Protein AF-A0A1F7I473-F1 (afdb_monomer)

Solvent-accessible surface area (backbone atoms only — not comparable to full-atom values): 10518 Å² total; per-residue (Å²): 115,68,21,55,55,40,7,53,42,40,59,70,86,35,61,64,55,34,52,52,52,54,53,53,51,50,52,53,27,48,75,70,71,67,62,49,67,69,62,51,51,52,26,52,52,45,11,50,52,49,32,48,60,74,47,42,64,61,25,63,78,50,76,63,74,56,50,71,69,62,50,51,51,52,50,51,55,50,41,69,73,70,39,47,36,86,47,83,36,43,35,49,47,26,55,66,69,32,38,39,65,40,76,58,87,91,52,50,80,44,76,48,88,86,58,56,76,64,48,46,52,36,51,50,52,24,52,52,51,37,55,52,30,60,76,67,69,55,86,46,80,75,47,45,39,26,42,49,48,56,56,48,44,61,64,34,12,55,28,50,64,55,78,75,67,50,66,77,34,47,64,33,38,49,54,41,51,52,52,54,50,53,53,49,42,58,73,70,65,59,82,126

Structure (mmCIF, N/CA/C/O backbone):
data_AF-A0A1F7I473-F1
#
_entry.id   AF-A0A1F7I473-F1
#
loop_
_atom_site.group_PDB
_atom_site.id
_atom_site.type_symbol
_atom_site.label_atom_id
_atom_site.label_alt_id
_atom_site.label_comp_id
_atom_site.label_asym_id
_atom_site.label_entity_id
_atom_site.label_seq_id
_atom_site.pdbx_PDB_ins_code
_atom_site.Cartn_x
_atom_site.Cartn_y
_atom_site.Cartn_z
_atom_site.occupancy
_atom_site.B_iso_or_equiv
_atom_site.auth_seq_id
_atom_site.auth_comp_id
_atom_site.auth_asym_id
_atom_site.auth_atom_id
_atom_site.pdbx_PDB_model_num
ATOM 1 N N . MET A 1 1 ? 11.976 -4.729 14.698 1.00 51.62 1 MET A N 1
ATOM 2 C CA . MET A 1 1 ? 11.617 -5.645 13.589 1.00 51.62 1 MET A CA 1
ATOM 3 C C . MET A 1 1 ? 10.950 -4.962 12.387 1.00 51.62 1 MET A C 1
ATOM 5 O O . MET A 1 1 ? 11.101 -5.466 11.284 1.00 51.62 1 MET A O 1
ATOM 9 N N . SER A 1 2 ? 10.279 -3.813 12.534 1.00 62.75 2 SER A N 1
ATOM 10 C CA . SER A 1 2 ? 9.622 -3.091 11.421 1.00 62.75 2 SER A CA 1
ATOM 11 C C . SER A 1 2 ? 10.553 -2.701 10.258 1.00 62.75 2 SER A C 1
ATOM 13 O O . SER A 1 2 ? 10.154 -2.818 9.106 1.00 62.75 2 SER A O 1
ATOM 15 N N . GLY A 1 3 ? 11.802 -2.301 10.530 1.00 57.50 3 GLY A N 1
ATOM 16 C CA . GLY A 1 3 ? 12.771 -1.917 9.487 1.00 57.50 3 GLY A CA 1
ATOM 17 C C . GLY A 1 3 ? 13.161 -3.052 8.529 1.00 57.50 3 GLY A C 1
ATOM 18 O O . GLY A 1 3 ? 13.326 -2.819 7.337 1.00 57.50 3 GLY A O 1
ATOM 19 N N . ILE A 1 4 ? 13.234 -4.292 9.024 1.00 60.72 4 ILE A N 1
ATOM 20 C CA . ILE A 1 4 ? 13.544 -5.475 8.201 1.00 60.72 4 ILE A CA 1
ATOM 21 C C . ILE A 1 4 ? 12.385 -5.760 7.24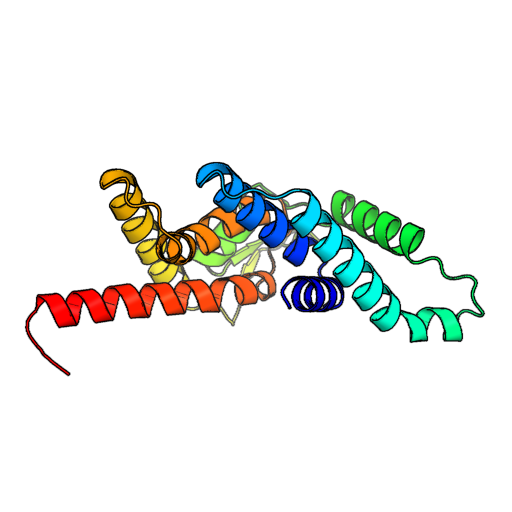5 1.00 60.72 4 ILE A C 1
ATOM 23 O O . ILE A 1 4 ? 12.594 -5.958 6.053 1.00 60.72 4 ILE A O 1
ATOM 27 N N . VAL A 1 5 ? 11.152 -5.699 7.755 1.00 69.19 5 VAL A N 1
ATOM 28 C CA . VAL A 1 5 ? 9.931 -5.873 6.958 1.00 69.19 5 VAL A CA 1
ATOM 29 C C . VAL A 1 5 ? 9.827 -4.792 5.875 1.00 69.19 5 VAL A C 1
ATOM 31 O O . VAL A 1 5 ? 9.525 -5.107 4.728 1.00 69.19 5 VAL A O 1
ATOM 34 N N . LEU A 1 6 ? 10.157 -3.536 6.198 1.00 62.22 6 LEU A N 1
ATOM 35 C CA . LEU A 1 6 ? 10.225 -2.445 5.217 1.00 62.22 6 LEU A CA 1
ATOM 36 C C . LEU A 1 6 ? 11.275 -2.701 4.125 1.00 62.22 6 LEU A C 1
ATOM 38 O O . LEU A 1 6 ? 10.985 -2.485 2.949 1.00 62.22 6 LEU A O 1
ATOM 42 N N . GLY A 1 7 ? 12.461 -3.192 4.496 1.00 59.06 7 GLY A N 1
ATOM 43 C CA . GLY A 1 7 ? 13.518 -3.557 3.546 1.00 59.06 7 GLY A CA 1
ATOM 44 C C . GLY A 1 7 ? 13.127 -4.714 2.623 1.00 59.06 7 GLY A C 1
ATOM 45 O O . GLY A 1 7 ? 13.340 -4.640 1.414 1.00 59.06 7 GLY A O 1
ATOM 46 N N . LEU A 1 8 ? 12.469 -5.745 3.163 1.00 59.69 8 LEU A N 1
ATOM 47 C CA . LEU A 1 8 ? 11.936 -6.867 2.383 1.00 59.69 8 LEU A CA 1
ATOM 48 C C . LEU A 1 8 ? 10.816 -6.419 1.430 1.00 59.69 8 LEU A C 1
ATOM 50 O O . LEU A 1 8 ? 10.819 -6.797 0.260 1.00 59.69 8 LEU A O 1
ATOM 54 N N . PHE A 1 9 ? 9.899 -5.553 1.880 1.00 64.88 9 PHE A N 1
ATOM 55 C CA . PHE A 1 9 ? 8.874 -4.972 1.006 1.00 64.88 9 PHE A CA 1
ATOM 56 C C . PHE A 1 9 ? 9.465 -4.063 -0.080 1.00 64.88 9 PHE A C 1
ATOM 58 O O . PHE A 1 9 ? 8.915 -3.985 -1.176 1.00 64.88 9 PHE A O 1
ATOM 65 N N . ALA A 1 10 ? 10.581 -3.378 0.188 1.00 60.12 10 ALA A N 1
ATOM 66 C CA . ALA A 1 10 ? 11.274 -2.589 -0.830 1.00 60.12 10 ALA A CA 1
ATOM 67 C C . ALA A 1 10 ? 11.932 -3.485 -1.886 1.00 60.12 10 ALA A C 1
ATOM 69 O O . ALA A 1 10 ? 11.990 -3.120 -3.062 1.00 60.12 10 ALA A O 1
ATOM 70 N N . GLY A 1 11 ? 12.373 -4.678 -1.482 1.00 58.06 11 GLY A N 1
ATOM 71 C CA . GLY A 1 11 ? 12.966 -5.681 -2.359 1.00 58.06 11 GLY A CA 1
ATOM 72 C C . GLY A 1 11 ? 11.991 -6.342 -3.337 1.00 58.06 11 GLY A C 1
ATOM 73 O O . GLY A 1 11 ? 12.395 -6.696 -4.442 1.00 58.06 11 GLY A O 1
ATOM 74 N N . THR A 1 12 ? 10.700 -6.464 -3.004 1.00 57.34 12 THR A N 1
ATOM 75 C CA . THR A 1 12 ? 9.706 -7.240 -3.778 1.00 57.34 12 THR A CA 1
ATOM 76 C C . THR A 1 12 ? 9.145 -6.518 -5.014 1.00 57.34 12 THR A C 1
ATOM 78 O O . THR A 1 12 ? 7.958 -6.589 -5.317 1.00 57.34 12 THR A O 1
ATOM 81 N N . LYS A 1 13 ? 10.003 -5.866 -5.813 1.00 57.91 13 LYS A N 1
ATOM 82 C CA . LYS A 1 13 ? 9.661 -5.262 -7.126 1.00 57.91 13 LYS A CA 1
ATOM 83 C C . LYS A 1 13 ? 8.808 -3.982 -7.052 1.00 57.91 13 LYS A C 1
ATOM 85 O O . LYS A 1 13 ? 8.497 -3.411 -8.098 1.00 57.91 13 LYS A O 1
ATOM 90 N N . SER A 1 14 ? 8.449 -3.479 -5.867 1.00 63.50 14 SER A N 1
ATOM 91 C CA . SER A 1 14 ? 7.564 -2.314 -5.693 1.00 63.50 14 SER A CA 1
ATOM 92 C C . SER A 1 14 ? 8.021 -1.390 -4.556 1.00 63.50 14 SER A C 1
ATOM 94 O O . SER A 1 14 ? 7.468 -1.417 -3.461 1.00 63.50 14 SER A O 1
ATOM 96 N N . LEU A 1 15 ? 8.992 -0.511 -4.834 1.00 67.88 15 LEU A N 1
ATOM 97 C CA . LEU A 1 15 ? 9.435 0.556 -3.913 1.00 67.88 15 LEU A CA 1
ATOM 98 C C . LEU A 1 15 ? 8.292 1.476 -3.439 1.00 67.88 15 LEU A C 1
ATOM 100 O O . LEU A 1 15 ? 8.385 2.084 -2.378 1.00 67.88 15 LEU A O 1
ATOM 104 N N . THR A 1 16 ? 7.198 1.561 -4.195 1.00 68.88 16 THR A N 1
ATOM 105 C CA . THR A 1 16 ? 6.014 2.368 -3.875 1.00 68.88 16 THR A CA 1
ATOM 106 C C . THR A 1 16 ? 5.236 1.842 -2.667 1.00 68.88 16 THR A C 1
ATOM 108 O O . THR A 1 16 ? 4.658 2.622 -1.913 1.00 68.88 16 THR A O 1
ATOM 111 N N . THR A 1 17 ? 5.255 0.529 -2.433 1.00 74.00 17 THR A N 1
ATOM 112 C CA . THR A 1 17 ? 4.508 -0.107 -1.341 1.00 74.00 17 THR A CA 1
ATOM 113 C C . THR A 1 17 ? 5.073 0.234 0.048 1.00 74.00 17 THR A C 1
ATOM 115 O O . THR A 1 17 ? 4.302 0.700 0.889 1.00 74.00 17 THR A O 1
ATOM 118 N N . PRO A 1 18 ? 6.387 0.086 0.321 1.00 76.56 18 PRO A N 1
ATOM 119 C CA . PRO A 1 18 ? 6.981 0.546 1.578 1.00 76.56 18 PRO A CA 1
ATOM 120 C C . PRO A 1 18 ? 6.759 2.032 1.830 1.00 76.56 18 PRO A C 1
ATOM 122 O O . PRO A 1 18 ? 6.444 2.409 2.952 1.00 76.56 18 PRO A O 1
ATOM 125 N N . VAL A 1 19 ? 6.893 2.871 0.795 1.00 78.44 19 VAL A N 1
ATOM 126 C CA . VAL A 1 19 ? 6.707 4.326 0.913 1.00 78.44 19 VAL A CA 1
ATOM 127 C C . VAL A 1 19 ? 5.290 4.649 1.386 1.00 78.44 19 VAL A C 1
ATOM 129 O O . VAL A 1 19 ? 5.129 5.429 2.322 1.00 78.44 19 VAL A O 1
ATOM 132 N N . PHE A 1 20 ? 4.272 4.000 0.810 1.00 82.69 20 PHE A N 1
ATOM 133 C CA . PHE A 1 20 ? 2.886 4.151 1.255 1.00 82.69 20 PHE A CA 1
ATOM 134 C C . PHE A 1 20 ? 2.714 3.806 2.743 1.00 82.69 20 PHE A C 1
ATOM 136 O O . PHE A 1 20 ? 2.157 4.603 3.498 1.00 82.69 20 PHE A O 1
ATOM 143 N N . PHE A 1 21 ? 3.229 2.656 3.194 1.00 81.81 21 PHE A N 1
ATOM 144 C CA . PHE A 1 21 ? 3.106 2.249 4.599 1.00 81.81 21 PHE A CA 1
ATOM 145 C C . PHE A 1 21 ? 3.909 3.136 5.555 1.00 81.81 21 PHE A C 1
ATOM 147 O O . PHE A 1 21 ? 3.421 3.438 6.643 1.00 81.81 21 PHE A O 1
ATOM 154 N N . ILE A 1 22 ? 5.101 3.592 5.159 1.00 83.56 22 ILE A N 1
ATOM 155 C CA . ILE A 1 22 ? 5.906 4.533 5.949 1.00 83.56 22 ILE A CA 1
ATOM 156 C C . ILE A 1 22 ? 5.138 5.838 6.149 1.00 83.56 22 ILE A C 1
ATOM 158 O O . ILE A 1 22 ? 5.018 6.297 7.284 1.00 83.56 22 ILE A O 1
ATOM 162 N N . LEU A 1 23 ? 4.583 6.414 5.078 1.00 84.31 23 LEU A N 1
ATOM 163 C CA . LEU A 1 23 ? 3.810 7.655 5.155 1.00 84.31 23 LEU A CA 1
ATOM 164 C C . LEU A 1 23 ? 2.558 7.482 6.015 1.00 84.31 23 LEU A C 1
ATOM 166 O O . LEU A 1 23 ? 2.305 8.295 6.902 1.00 84.31 23 LEU A O 1
ATOM 170 N N . LEU A 1 24 ? 1.812 6.395 5.806 1.00 85.06 24 LEU A N 1
ATOM 171 C CA . LEU A 1 24 ? 0.595 6.110 6.557 1.00 85.06 24 LEU A CA 1
ATOM 172 C C . LEU A 1 24 ? 0.863 5.956 8.062 1.00 85.06 24 LEU A C 1
ATOM 17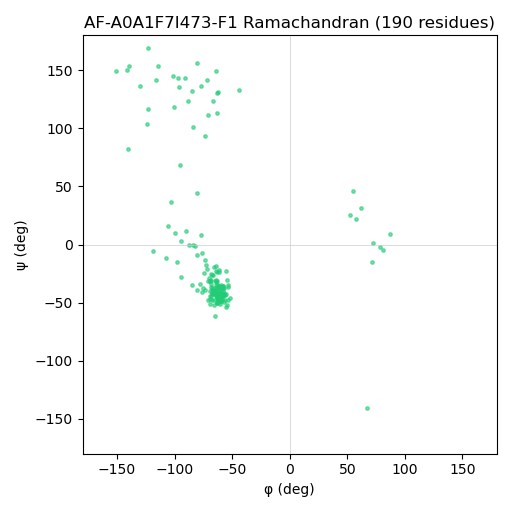4 O O . LEU A 1 24 ? 0.172 6.561 8.882 1.00 85.06 24 LEU A O 1
ATOM 178 N N . LEU A 1 25 ? 1.865 5.154 8.433 1.00 84.56 25 LEU A N 1
ATOM 179 C CA . LEU A 1 25 ? 2.222 4.926 9.834 1.00 84.56 25 LEU A CA 1
ATOM 180 C C . LEU A 1 25 ? 2.790 6.189 10.483 1.00 84.56 25 LEU A C 1
ATOM 182 O O . LEU A 1 25 ? 2.446 6.484 11.626 1.00 84.56 25 LEU A O 1
ATOM 186 N N . SER A 1 26 ? 3.603 6.955 9.752 1.00 84.50 26 SER A N 1
ATOM 187 C CA . SER A 1 26 ? 4.140 8.231 10.238 1.00 84.50 26 SER A CA 1
ATOM 188 C C . SER A 1 26 ? 3.018 9.233 10.508 1.00 84.50 26 SER A C 1
ATOM 190 O O . SER A 1 26 ? 2.998 9.850 11.570 1.00 84.50 26 SER A O 1
ATOM 192 N N . PHE A 1 27 ? 2.037 9.341 9.605 1.00 85.12 27 PHE A N 1
ATOM 193 C CA . PHE A 1 27 ? 0.870 10.202 9.801 1.00 85.12 27 PHE A CA 1
ATOM 194 C C . PHE A 1 27 ? 0.028 9.762 11.005 1.00 85.12 27 PHE A C 1
ATOM 196 O O . PHE A 1 27 ? -0.383 10.592 11.814 1.00 85.12 27 PHE A O 1
ATOM 203 N N . TYR A 1 28 ? -0.184 8.453 11.177 1.00 84.19 28 TYR A N 1
ATOM 204 C CA . TYR A 1 28 ? -0.904 7.917 12.334 1.00 84.19 28 TYR A CA 1
ATOM 205 C C . TYR A 1 28 ? -0.188 8.207 13.664 1.00 84.19 28 TYR A C 1
ATOM 207 O O . TYR A 1 28 ? -0.824 8.646 14.623 1.00 84.19 28 TYR A O 1
ATOM 215 N N . GLN A 1 29 ? 1.132 8.007 13.726 1.00 84.44 29 GLN A N 1
ATOM 216 C CA . GLN A 1 29 ? 1.932 8.321 14.915 1.00 84.44 29 GLN A CA 1
ATOM 217 C C . GLN A 1 29 ? 1.955 9.820 15.210 1.00 84.44 29 GLN A C 1
ATOM 219 O O . GLN A 1 29 ? 1.866 10.219 16.370 1.00 84.44 29 GLN A O 1
ATOM 224 N N . TRP A 1 30 ? 2.029 10.656 14.171 1.00 86.50 30 TRP A N 1
ATOM 225 C CA . TRP A 1 30 ? 1.951 12.104 14.326 1.00 86.50 30 TRP A CA 1
ATOM 226 C C . TRP A 1 30 ? 0.597 12.533 14.894 1.00 86.50 30 TRP A C 1
ATOM 228 O O . TRP A 1 30 ? 0.557 13.273 15.876 1.00 86.50 30 TRP A O 1
ATOM 238 N N . TYR A 1 31 ? -0.503 11.985 14.370 1.00 85.00 31 TYR A N 1
ATOM 239 C CA . TYR A 1 31 ? -1.849 12.216 14.897 1.00 85.00 31 TYR A CA 1
ATOM 240 C C . TYR A 1 31 ? -1.985 11.814 16.377 1.00 85.00 31 TYR A C 1
ATOM 242 O O . TYR A 1 31 ? -2.645 12.507 17.150 1.00 85.00 31 TYR A O 1
ATOM 250 N N . LYS A 1 32 ? -1.331 10.723 16.798 1.00 84.00 32 LYS A N 1
ATOM 251 C CA . LYS A 1 32 ? -1.298 10.270 18.201 1.00 84.00 32 LYS A CA 1
ATOM 252 C C . LYS A 1 32 ? -0.262 10.985 19.077 1.00 84.00 32 LYS A C 1
ATOM 254 O O . LYS A 1 32 ? -0.212 10.707 20.267 1.00 84.00 32 LYS A O 1
ATOM 259 N N . LYS A 1 33 ? 0.526 11.918 18.526 1.00 84.38 33 LYS A N 1
ATOM 260 C CA . LYS A 1 33 ? 1.669 12.576 19.193 1.00 84.38 33 LYS A CA 1
ATOM 261 C C . LYS A 1 33 ? 2.752 11.603 19.697 1.00 84.38 33 LYS A C 1
ATOM 263 O 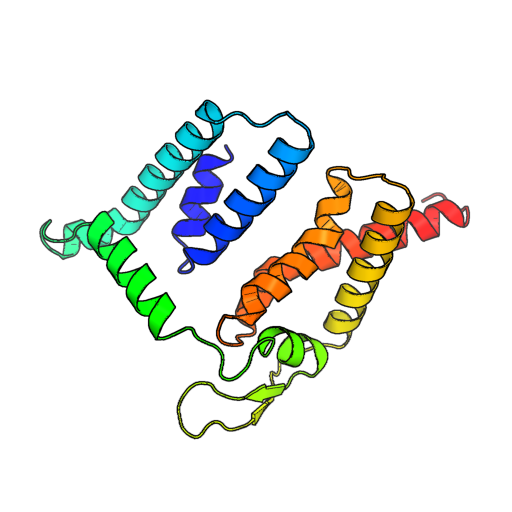O . LYS A 1 33 ? 3.553 11.959 20.550 1.00 84.38 33 LYS A O 1
ATOM 268 N N . GLU A 1 34 ? 2.820 10.402 19.128 1.00 86.44 34 GLU A N 1
ATOM 269 C CA . GLU A 1 34 ? 3.817 9.362 19.445 1.00 86.44 34 GLU A CA 1
ATOM 270 C C . GLU A 1 34 ? 4.962 9.331 18.416 1.00 86.44 34 GLU A C 1
ATOM 272 O O . GLU A 1 34 ? 5.768 8.398 18.371 1.00 86.44 34 GLU A O 1
ATOM 277 N N . PHE A 1 35 ? 5.024 10.332 17.535 1.00 86.31 35 PHE A N 1
ATOM 278 C CA . PHE A 1 35 ? 5.995 10.362 16.452 1.00 86.31 35 PHE A CA 1
ATOM 279 C C . PHE A 1 35 ? 7.423 10.515 16.978 1.00 86.31 35 PHE A C 1
ATOM 281 O O . PHE A 1 35 ? 7.764 11.491 17.645 1.00 86.31 35 PHE A O 1
ATOM 288 N N . ASN A 1 36 ? 8.282 9.563 16.615 1.00 87.00 36 ASN A N 1
ATOM 289 C CA . ASN A 1 36 ? 9.693 9.584 16.964 1.00 87.00 36 ASN A CA 1
ATOM 290 C C . ASN A 1 36 ? 10.558 9.504 15.704 1.00 87.00 36 ASN A C 1
ATOM 292 O O . ASN A 1 36 ? 10.770 8.431 15.130 1.00 87.00 36 ASN A O 1
ATOM 296 N N . LEU A 1 37 ? 11.112 10.655 15.317 1.00 85.25 37 LEU A N 1
ATOM 297 C CA . LEU A 1 37 ? 11.960 10.785 14.135 1.00 85.25 37 LEU A CA 1
ATOM 298 C C . LEU A 1 37 ? 13.208 9.893 14.208 1.00 85.25 37 LEU A C 1
ATOM 300 O O . LEU A 1 37 ? 13.583 9.282 13.209 1.00 85.25 37 LEU A O 1
ATOM 304 N N . LYS A 1 38 ? 13.830 9.759 15.389 1.00 85.38 38 LYS A N 1
ATOM 305 C CA . LYS A 1 38 ? 15.027 8.918 15.565 1.00 85.38 38 LYS A CA 1
ATOM 306 C C . LYS A 1 38 ? 14.707 7.455 15.266 1.00 85.38 38 LYS A C 1
ATOM 308 O O . LYS A 1 38 ? 15.476 6.777 14.588 1.00 85.38 38 LYS A O 1
ATOM 313 N N . THR A 1 39 ? 13.563 6.971 15.744 1.00 84.06 39 THR A N 1
ATOM 314 C CA . THR A 1 39 ? 13.111 5.596 15.499 1.00 84.06 39 THR A CA 1
ATOM 315 C C . THR A 1 39 ? 12.779 5.369 14.026 1.00 84.06 39 THR A C 1
ATOM 317 O O . THR A 1 39 ? 13.175 4.343 13.473 1.00 84.06 39 THR A O 1
ATOM 320 N N . LEU A 1 40 ? 12.122 6.332 13.371 1.00 83.19 40 LEU A N 1
ATOM 321 C CA . LEU A 1 40 ? 11.842 6.274 11.936 1.00 83.19 40 LEU A CA 1
ATOM 322 C C . LEU A 1 40 ? 13.138 6.196 11.111 1.00 83.19 40 LEU A C 1
ATOM 324 O O . LEU A 1 40 ? 13.277 5.309 10.273 1.00 83.19 40 LEU A O 1
ATOM 328 N N . MET A 1 41 ? 14.117 7.063 11.388 1.00 83.94 41 MET A N 1
ATOM 329 C CA . MET A 1 41 ? 15.406 7.063 10.684 1.00 83.94 41 MET A CA 1
ATOM 330 C C . MET A 1 41 ? 16.165 5.751 10.860 1.00 83.94 41 MET A C 1
ATOM 332 O O . MET A 1 41 ? 16.636 5.185 9.875 1.00 83.94 41 MET A O 1
ATOM 336 N N . LYS A 1 42 ? 16.206 5.199 12.080 1.00 85.06 42 LYS A N 1
ATOM 337 C CA . LYS A 1 42 ? 16.791 3.869 12.320 1.00 85.06 42 LYS A CA 1
ATOM 338 C C . LYS A 1 42 ? 16.128 2.793 11.456 1.00 85.06 42 LYS A C 1
ATOM 340 O O . LYS A 1 42 ? 16.821 1.961 10.881 1.00 85.06 42 LYS A O 1
ATOM 345 N N . GLN A 1 43 ? 14.800 2.808 11.336 1.00 83.56 43 GLN A N 1
ATOM 346 C CA . GLN A 1 43 ? 14.072 1.832 10.520 1.00 83.56 43 GLN A CA 1
ATOM 347 C C . GLN A 1 43 ? 14.358 1.984 9.023 1.00 83.56 43 GLN A C 1
ATOM 349 O O . GLN A 1 43 ? 14.511 0.968 8.348 1.00 83.56 43 GLN A O 1
ATOM 354 N N . ILE A 1 44 ? 14.469 3.217 8.519 1.00 82.81 44 ILE A N 1
ATOM 355 C CA . ILE A 1 44 ? 14.824 3.486 7.118 1.00 82.81 44 ILE A CA 1
ATOM 356 C C . ILE A 1 44 ? 16.248 3.013 6.818 1.00 82.81 44 ILE A C 1
ATOM 358 O O . ILE A 1 44 ? 16.458 2.356 5.803 1.00 82.81 44 ILE A O 1
ATOM 362 N N . ILE A 1 45 ? 17.206 3.269 7.715 1.00 84.38 45 ILE A N 1
ATOM 363 C CA . ILE A 1 45 ? 18.594 2.808 7.562 1.00 84.38 45 ILE A CA 1
ATOM 364 C C . ILE A 1 45 ? 18.651 1.277 7.530 1.00 84.38 45 ILE A C 1
ATOM 366 O O . ILE A 1 45 ? 19.219 0.704 6.603 1.00 84.38 45 ILE A O 1
ATOM 370 N N . ILE A 1 46 ? 18.008 0.602 8.491 1.00 84.38 46 ILE A N 1
ATOM 371 C CA . ILE A 1 46 ? 17.949 -0.868 8.531 1.00 84.38 46 ILE A CA 1
ATOM 372 C C . ILE A 1 46 ? 17.296 -1.417 7.254 1.00 84.38 46 ILE A C 1
ATOM 374 O O . ILE A 1 46 ? 17.808 -2.364 6.661 1.00 84.38 46 ILE A O 1
ATOM 378 N N . GLY A 1 47 ? 16.198 -0.808 6.797 1.00 81.50 47 GLY A N 1
ATOM 379 C CA . GLY A 1 47 ? 15.531 -1.195 5.555 1.00 81.50 47 GLY A CA 1
ATOM 380 C C . GLY A 1 47 ? 16.414 -1.000 4.321 1.00 81.50 47 GLY A C 1
ATOM 381 O O . GLY A 1 47 ? 16.434 -1.865 3.449 1.00 81.50 47 GLY A O 1
ATOM 382 N N . GLY A 1 48 ? 17.189 0.086 4.271 1.00 79.44 48 GLY A N 1
ATOM 383 C CA . GLY A 1 48 ? 18.165 0.350 3.214 1.00 79.44 48 GLY A CA 1
ATOM 384 C C . GLY A 1 48 ? 19.297 -0.676 3.184 1.00 79.44 48 GLY A C 1
ATOM 385 O O . GLY A 1 48 ? 19.667 -1.142 2.108 1.00 79.44 48 GLY A O 1
ATOM 386 N N . ILE A 1 49 ? 19.798 -1.094 4.349 1.00 83.00 49 ILE A N 1
ATOM 387 C CA . ILE A 1 49 ? 20.810 -2.156 4.459 1.00 83.00 49 ILE A CA 1
ATOM 388 C C . ILE A 1 49 ? 20.246 -3.481 3.933 1.00 83.00 49 ILE A C 1
ATOM 390 O O . ILE A 1 49 ? 20.855 -4.105 3.070 1.00 83.00 49 ILE A O 1
ATOM 394 N N . VAL A 1 50 ? 19.052 -3.882 4.383 1.00 83.38 50 VAL A N 1
ATOM 395 C CA . VAL A 1 50 ? 18.386 -5.112 3.912 1.00 83.38 50 VAL A CA 1
ATOM 396 C C . VAL A 1 50 ? 18.131 -5.065 2.404 1.00 83.38 50 VAL A C 1
ATOM 398 O O . VAL A 1 50 ? 18.409 -6.034 1.702 1.00 83.38 50 VAL A O 1
ATOM 401 N N . PHE A 1 51 ? 17.664 -3.928 1.883 1.00 79.00 51 PHE A N 1
ATOM 402 C CA . PHE A 1 51 ? 17.505 -3.721 0.444 1.00 79.00 51 PHE A CA 1
ATOM 403 C C . PHE A 1 51 ? 18.838 -3.890 -0.294 1.00 79.00 51 PHE A C 1
ATOM 405 O O . PHE A 1 51 ? 18.896 -4.554 -1.322 1.00 79.00 51 PHE A O 1
ATOM 412 N N . SER A 1 52 ? 19.923 -3.349 0.255 1.00 77.25 52 SER A N 1
ATOM 413 C CA . SER A 1 52 ? 21.256 -3.452 -0.341 1.00 77.25 52 SER A CA 1
ATOM 414 C C . SER A 1 52 ? 21.739 -4.902 -0.409 1.00 77.25 52 SER A C 1
ATOM 416 O O . SER A 1 52 ? 22.245 -5.329 -1.445 1.00 77.25 52 SER A O 1
ATOM 418 N N . PHE A 1 53 ? 21.497 -5.684 0.648 1.00 82.12 53 PHE A N 1
ATOM 419 C CA . PHE A 1 53 ? 21.791 -7.118 0.674 1.00 82.12 53 PHE A CA 1
ATOM 420 C C . PHE A 1 53 ? 21.006 -7.910 -0.378 1.00 82.12 53 PHE A C 1
ATOM 422 O O . PHE A 1 53 ? 21.583 -8.766 -1.042 1.00 82.12 53 PHE A O 1
ATOM 429 N N . LEU A 1 54 ? 19.722 -7.604 -0.592 1.00 80.50 54 LEU A N 1
ATOM 430 C CA . LEU A 1 54 ? 18.911 -8.294 -1.606 1.00 80.50 54 LEU A CA 1
ATOM 431 C C . LEU A 1 54 ? 19.433 -8.089 -3.035 1.00 80.50 54 LEU A C 1
ATOM 433 O O . LEU A 1 54 ? 19.296 -8.976 -3.873 1.00 80.50 54 LEU A O 1
ATOM 437 N N . TYR A 1 55 ? 20.039 -6.936 -3.3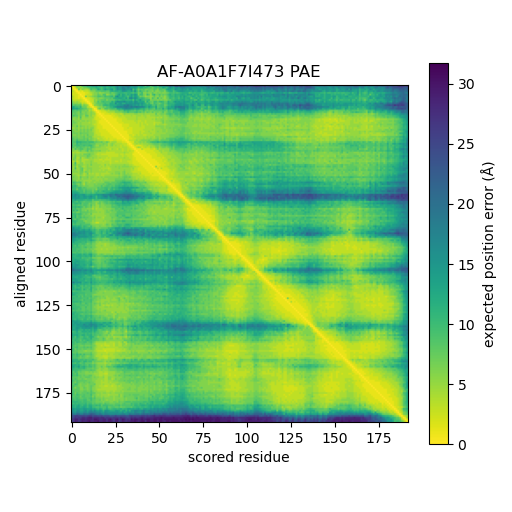21 1.00 76.44 55 TYR A N 1
ATOM 438 C CA . TYR A 1 55 ? 20.599 -6.631 -4.640 1.00 76.44 55 TYR A CA 1
ATOM 439 C C . TYR A 1 55 ? 22.094 -6.949 -4.756 1.00 76.44 55 TYR A C 1
ATOM 441 O O . TYR A 1 55 ? 22.667 -6.729 -5.821 1.00 76.44 55 TYR A O 1
ATOM 449 N N . LEU A 1 56 ? 22.721 -7.506 -3.716 1.00 79.50 56 LEU A N 1
ATOM 450 C CA . LEU A 1 56 ? 24.159 -7.783 -3.666 1.00 79.50 56 LEU A CA 1
ATOM 451 C C . LEU A 1 56 ? 24.613 -8.732 -4.788 1.00 79.50 56 LEU A C 1
ATOM 453 O O . LEU A 1 56 ? 25.650 -8.503 -5.406 1.00 79.50 56 LEU A O 1
ATOM 457 N N . GLN A 1 57 ? 23.794 -9.723 -5.152 1.00 80.25 57 GLN A N 1
ATOM 458 C CA . GLN A 1 57 ? 24.067 -10.593 -6.303 1.00 80.25 57 GLN A CA 1
ATOM 459 C C . GLN A 1 57 ? 24.204 -9.799 -7.615 1.00 80.25 57 GLN A C 1
ATOM 461 O O . GLN A 1 57 ? 25.106 -10.061 -8.410 1.00 80.25 57 GLN A O 1
ATOM 466 N N . SER A 1 58 ? 23.360 -8.782 -7.818 1.00 77.94 58 SER A N 1
ATOM 467 C CA . SER A 1 58 ? 23.418 -7.904 -8.995 1.00 77.94 58 SER A CA 1
ATOM 468 C C . SER A 1 58 ? 24.682 -7.033 -9.025 1.00 77.94 58 SER A C 1
ATOM 470 O O . SER A 1 58 ? 25.119 -6.650 -10.110 1.00 77.94 58 SER A O 1
ATOM 472 N N . PHE A 1 59 ? 25.291 -6.728 -7.870 1.00 73.62 59 PHE A N 1
ATOM 473 C CA . PHE A 1 59 ? 26.601 -6.061 -7.814 1.00 73.62 59 PHE A CA 1
ATOM 474 C C . PHE A 1 59 ? 27.725 -6.977 -8.259 1.00 73.62 59 PHE A C 1
ATOM 476 O O . PHE A 1 59 ? 28.553 -6.567 -9.071 1.00 73.62 59 PHE A O 1
ATOM 483 N N . ILE A 1 60 ? 27.743 -8.202 -7.726 1.00 76.25 60 ILE A N 1
ATOM 484 C CA . ILE A 1 60 ? 28.786 -9.189 -8.018 1.00 76.25 60 ILE A CA 1
ATOM 485 C C . ILE A 1 60 ? 28.786 -9.502 -9.518 1.00 76.25 60 ILE A C 1
ATOM 487 O O . ILE A 1 60 ? 29.825 -9.437 -10.165 1.00 76.25 60 ILE A O 1
ATOM 491 N N . GLN A 1 61 ? 27.606 -9.734 -10.100 1.00 80.44 61 GLN A N 1
ATOM 492 C CA . GLN A 1 61 ? 27.462 -10.051 -11.526 1.00 80.44 61 GLN A CA 1
ATOM 493 C C . GLN A 1 61 ? 27.846 -8.901 -12.471 1.00 80.44 61 GLN A C 1
ATOM 495 O O . GLN A 1 61 ? 28.108 -9.141 -13.645 1.00 80.44 61 GLN A O 1
ATOM 500 N N . ARG A 1 62 ? 27.878 -7.653 -11.988 1.00 76.69 62 ARG A N 1
ATOM 501 C CA . ARG A 1 62 ? 28.258 -6.467 -12.776 1.00 76.69 62 ARG A CA 1
ATOM 502 C C . ARG A 1 62 ? 29.651 -5.930 -12.432 1.00 76.69 62 ARG A C 1
ATOM 504 O O . ARG A 1 62 ? 29.949 -4.784 -12.761 1.00 76.69 62 ARG A O 1
ATOM 511 N N . GLY A 1 63 ? 30.481 -6.720 -11.747 1.00 72.38 63 GLY A N 1
ATOM 512 C CA . GLY A 1 63 ? 31.862 -6.349 -11.428 1.00 72.38 63 GLY A CA 1
ATOM 513 C C . GLY A 1 63 ? 31.983 -5.101 -10.547 1.00 72.38 63 GLY A C 1
ATOM 514 O O . GLY A 1 63 ? 32.917 -4.327 -10.712 1.00 72.38 63 GLY A O 1
ATOM 515 N N . GLY A 1 64 ? 31.014 -4.847 -9.658 1.00 66.12 64 GLY A N 1
ATOM 516 C CA . GLY A 1 64 ? 31.059 -3.708 -8.728 1.00 66.12 64 GLY A CA 1
ATOM 517 C C . GLY A 1 64 ? 30.693 -2.340 -9.323 1.00 66.12 64 GLY A C 1
ATOM 518 O O . GLY A 1 64 ? 30.592 -1.371 -8.579 1.00 66.12 64 GLY A O 1
ATOM 519 N N . LEU A 1 65 ? 30.405 -2.246 -10.627 1.00 66.62 65 LEU A N 1
ATOM 520 C CA . LEU A 1 65 ? 29.981 -0.998 -11.292 1.00 66.62 65 LEU A CA 1
ATOM 521 C C . LEU A 1 65 ? 28.519 -0.612 -11.019 1.00 66.62 65 LEU A C 1
ATOM 523 O O . LEU A 1 65 ? 28.039 0.442 -11.442 1.00 66.62 65 LEU A O 1
ATOM 527 N N . PHE A 1 66 ? 27.764 -1.486 -10.363 1.00 68.06 66 PHE A N 1
ATOM 528 C CA . PHE A 1 66 ? 26.385 -1.207 -9.998 1.00 68.06 66 PHE A CA 1
ATOM 529 C C . PHE A 1 66 ? 26.366 -0.273 -8.783 1.00 68.06 66 PHE A C 1
ATOM 531 O O . PHE A 1 66 ? 27.124 -0.467 -7.848 1.00 68.06 66 PHE A O 1
ATOM 538 N N . ASN A 1 67 ? 25.512 0.750 -8.777 1.00 78.62 67 ASN A N 1
ATOM 539 C CA . ASN A 1 67 ? 25.324 1.622 -7.617 1.00 78.62 67 ASN A CA 1
ATOM 540 C C . ASN A 1 67 ? 23.841 1.602 -7.226 1.00 78.62 67 ASN A C 1
ATOM 542 O O . ASN A 1 67 ? 22.989 2.02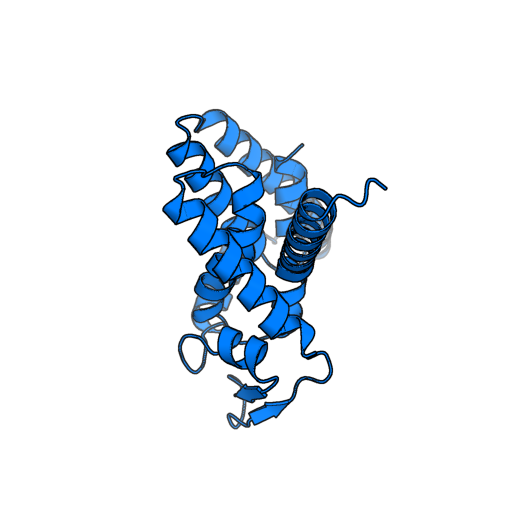6 -8.010 1.00 78.62 67 ASN A O 1
ATOM 546 N N . ILE A 1 68 ? 23.536 1.113 -6.015 1.00 75.88 68 ILE A N 1
ATOM 547 C CA . ILE A 1 68 ? 22.162 0.982 -5.488 1.00 75.88 68 ILE A CA 1
ATOM 548 C C . ILE A 1 68 ? 21.424 2.307 -5.525 1.00 75.88 68 ILE A C 1
ATOM 550 O O . ILE A 1 68 ? 20.248 2.339 -5.882 1.00 75.88 68 ILE A O 1
ATOM 554 N N . PHE A 1 69 ? 22.095 3.394 -5.153 1.00 74.94 69 PHE A N 1
ATOM 555 C CA . PHE A 1 69 ? 21.451 4.690 -5.026 1.00 74.94 69 PHE A CA 1
ATOM 556 C C . PHE A 1 69 ? 21.006 5.207 -6.396 1.00 74.94 69 PHE A C 1
ATOM 558 O O . PHE A 1 69 ? 19.837 5.552 -6.587 1.00 74.94 69 PHE A O 1
ATOM 565 N N . PHE A 1 70 ? 21.896 5.148 -7.391 1.00 78.50 70 PHE A N 1
ATOM 566 C CA . PHE A 1 70 ? 21.550 5.493 -8.772 1.00 78.50 70 PHE A CA 1
ATOM 567 C C . PHE A 1 70 ? 20.512 4.544 -9.367 1.00 78.50 70 PHE A C 1
ATOM 569 O O . PHE A 1 70 ? 19.621 4.987 -10.090 1.00 78.50 70 PHE A O 1
ATOM 576 N N . PHE A 1 71 ? 20.583 3.253 -9.051 1.00 77.25 71 PHE A N 1
ATOM 577 C CA . PHE A 1 71 ? 19.591 2.284 -9.498 1.00 77.25 71 PHE A CA 1
ATOM 578 C C . PHE A 1 71 ? 18.198 2.578 -8.926 1.00 77.25 71 PHE A C 1
ATOM 580 O O . PHE A 1 71 ? 17.217 2.596 -9.675 1.00 77.25 71 PHE A O 1
ATOM 587 N N . ALA A 1 72 ? 18.104 2.866 -7.627 1.00 76.12 72 ALA A N 1
ATOM 588 C CA . ALA A 1 72 ? 16.858 3.235 -6.967 1.00 76.12 72 ALA A CA 1
ATOM 589 C C . ALA A 1 72 ? 16.286 4.530 -7.561 1.00 76.12 72 ALA A C 1
ATOM 591 O O . ALA A 1 72 ? 15.120 4.558 -7.955 1.00 76.12 72 ALA A O 1
ATOM 592 N N . LEU A 1 73 ? 17.114 5.566 -7.733 1.00 78.31 73 LEU A N 1
ATOM 593 C CA . LEU A 1 73 ? 16.707 6.827 -8.359 1.00 78.31 73 LEU A CA 1
ATOM 594 C C . LEU A 1 73 ? 16.245 6.644 -9.807 1.00 78.31 73 LEU A C 1
ATOM 596 O O . LEU A 1 73 ? 15.191 7.152 -10.185 1.00 78.31 73 LEU A O 1
ATOM 600 N N . LYS A 1 74 ? 16.988 5.884 -10.619 1.00 80.00 74 LYS A N 1
ATOM 601 C CA . LYS A 1 74 ? 16.617 5.596 -12.011 1.00 80.00 74 LYS A CA 1
ATOM 602 C C . LYS A 1 74 ? 15.302 4.822 -12.079 1.00 80.00 74 LYS A C 1
ATOM 604 O O . LYS A 1 74 ? 14.472 5.113 -12.936 1.00 80.00 74 LYS A O 1
ATOM 609 N N . THR A 1 75 ? 15.078 3.900 -11.143 1.00 77.25 75 THR A N 1
ATOM 610 C CA . THR A 1 75 ? 13.824 3.144 -11.022 1.00 77.25 75 THR A CA 1
ATOM 611 C C . THR A 1 75 ? 12.653 4.045 -10.631 1.00 77.25 75 THR A C 1
ATOM 613 O O . THR A 1 75 ? 11.574 3.927 -11.212 1.00 77.25 75 THR A O 1
ATOM 616 N N . ILE A 1 76 ? 12.851 4.968 -9.685 1.00 76.06 76 ILE A N 1
ATOM 617 C CA . ILE A 1 76 ? 11.836 5.952 -9.284 1.00 76.06 76 ILE A CA 1
ATOM 618 C C . ILE A 1 76 ? 11.508 6.877 -10.461 1.00 76.06 76 ILE A C 1
ATOM 620 O O . ILE A 1 76 ? 10.341 6.991 -10.829 1.00 76.06 76 ILE A O 1
ATOM 624 N N . LYS A 1 77 ? 12.523 7.460 -11.114 1.00 80.12 77 LYS A N 1
ATOM 625 C CA . LYS A 1 77 ? 12.354 8.319 -12.297 1.00 80.12 77 LYS A CA 1
ATOM 626 C C . LYS A 1 77 ? 11.596 7.596 -13.408 1.00 80.12 77 LYS A C 1
ATOM 628 O O . LYS A 1 77 ? 10.635 8.135 -13.947 1.00 80.12 77 LYS A O 1
ATOM 633 N N . TYR A 1 78 ? 11.994 6.364 -13.725 1.00 78.56 78 TYR A N 1
ATOM 634 C CA . TYR A 1 78 ? 11.337 5.563 -14.755 1.00 78.56 78 TYR A CA 1
ATOM 635 C C . TYR A 1 78 ? 9.851 5.342 -14.441 1.00 78.56 78 TYR A C 1
ATOM 637 O O . TYR A 1 78 ? 9.009 5.516 -15.319 1.00 78.56 78 TYR A O 1
ATOM 645 N N . ARG A 1 79 ? 9.518 5.034 -13.180 1.00 73.50 79 ARG A N 1
ATOM 646 C CA . ARG A 1 79 ? 8.132 4.834 -12.735 1.00 73.50 79 ARG A CA 1
ATOM 647 C C . ARG A 1 79 ? 7.304 6.107 -12.762 1.00 73.50 79 ARG A C 1
ATOM 649 O O . ARG A 1 79 ? 6.164 6.038 -13.187 1.00 73.50 79 ARG A O 1
ATOM 656 N N . ILE A 1 80 ? 7.849 7.245 -12.344 1.00 74.19 80 ILE A N 1
ATOM 657 C CA . ILE A 1 80 ? 7.109 8.515 -12.385 1.00 74.19 80 ILE A CA 1
ATOM 658 C C . ILE A 1 80 ? 6.697 8.850 -13.824 1.00 74.19 80 ILE A C 1
ATOM 660 O O . ILE A 1 80 ? 5.589 9.317 -14.043 1.00 74.19 80 ILE A O 1
ATOM 664 N N . VAL A 1 81 ? 7.560 8.561 -14.802 1.00 74.75 81 VAL A N 1
ATOM 665 C CA . VAL A 1 81 ? 7.297 8.873 -16.215 1.00 74.75 81 VAL A CA 1
ATOM 666 C C . VAL A 1 81 ? 6.384 7.840 -16.890 1.00 74.75 81 VAL A C 1
ATOM 668 O O . VAL A 1 81 ? 5.532 8.217 -17.686 1.00 74.75 81 VAL A O 1
ATOM 671 N N . HIS A 1 82 ? 6.537 6.545 -16.589 1.00 72.19 82 HIS A N 1
ATOM 672 C CA . HIS A 1 82 ? 5.872 5.466 -17.345 1.00 72.19 82 HIS A CA 1
ATOM 673 C C . HIS A 1 82 ? 4.719 4.776 -16.604 1.00 72.19 82 HIS A C 1
ATOM 675 O O . HIS A 1 82 ? 3.988 3.998 -17.211 1.00 72.19 82 HIS A O 1
ATOM 681 N N . ASN A 1 83 ? 4.553 5.012 -15.300 1.00 69.62 83 ASN A N 1
ATOM 682 C CA . ASN A 1 83 ? 3.513 4.385 -14.477 1.00 69.62 83 ASN A CA 1
ATOM 683 C C . ASN A 1 83 ? 2.347 5.345 -14.204 1.00 69.62 83 ASN A C 1
ATOM 685 O O . ASN A 1 83 ? 1.809 5.359 -13.097 1.00 69.62 83 ASN A O 1
ATOM 689 N N . VAL A 1 84 ? 1.993 6.167 -15.192 1.00 69.12 84 VAL A N 1
ATOM 690 C CA . VAL A 1 84 ? 0.911 7.152 -15.090 1.00 69.12 84 VAL A CA 1
ATOM 691 C C . VAL A 1 84 ? -0.367 6.559 -15.676 1.00 69.12 84 VAL A C 1
ATOM 693 O O . VAL A 1 84 ? -0.346 5.920 -16.727 1.00 69.12 84 VAL A O 1
ATOM 696 N N . THR A 1 85 ? -1.486 6.739 -14.979 1.00 67.69 85 THR A N 1
ATOM 697 C CA . THR A 1 85 ? -2.806 6.330 -15.475 1.00 67.69 85 THR A CA 1
ATOM 698 C C . THR A 1 85 ? -3.223 7.086 -16.727 1.00 67.69 85 THR A C 1
ATOM 700 O O . THR A 1 85 ? -2.976 8.284 -16.838 1.00 67.69 85 THR A O 1
ATOM 703 N N . SER A 1 86 ? -4.011 6.431 -17.579 1.00 68.50 86 SER A N 1
ATOM 704 C CA . SER A 1 86 ? -4.753 7.074 -18.670 1.00 68.50 86 SER A CA 1
ATOM 705 C C . SER A 1 86 ? -5.736 8.140 -18.158 1.00 68.50 86 SER A C 1
ATOM 707 O O . SER A 1 86 ? -5.934 9.155 -18.816 1.00 68.50 86 SER A O 1
ATOM 709 N N . PHE A 1 87 ? -6.333 7.915 -16.981 1.00 76.19 87 PHE A N 1
ATOM 710 C CA . PHE A 1 87 ? -7.217 8.852 -16.285 1.00 76.19 87 PHE A CA 1
ATOM 711 C C . PHE A 1 87 ? -7.154 8.641 -14.758 1.00 76.19 87 PHE A C 1
ATOM 713 O O . PHE A 1 87 ? -6.947 7.506 -14.307 1.00 76.19 87 PHE A O 1
ATOM 720 N N . PRO A 1 88 ? -7.346 9.697 -13.945 1.00 79.62 88 PRO A N 1
ATOM 721 C CA . PRO A 1 88 ? -7.296 9.580 -12.493 1.00 79.62 88 PRO A CA 1
ATOM 722 C C . PRO A 1 88 ? -8.399 8.647 -11.980 1.00 79.62 88 PRO A C 1
ATOM 724 O O . PRO A 1 88 ? -9.565 8.777 -12.341 1.00 79.62 88 PRO A O 1
ATOM 727 N N . GLY A 1 89 ? -8.030 7.698 -11.120 1.00 79.81 89 GLY A N 1
ATOM 728 C CA . GLY A 1 89 ? -8.974 6.742 -10.533 1.00 79.81 89 GLY A CA 1
ATOM 729 C C . GLY A 1 89 ? -9.215 5.477 -11.362 1.00 79.81 89 GLY A C 1
ATOM 730 O O . GLY A 1 89 ? -10.062 4.669 -10.984 1.00 79.81 89 GLY A O 1
ATOM 731 N N . ALA A 1 90 ? -8.445 5.232 -12.428 1.00 82.81 90 ALA A N 1
ATOM 732 C CA . ALA A 1 90 ? -8.550 4.006 -13.229 1.00 82.81 90 ALA A CA 1
ATOM 733 C C . ALA A 1 90 ? -8.442 2.716 -12.395 1.00 82.81 90 ALA A C 1
ATOM 735 O O . ALA A 1 90 ? -9.164 1.749 -12.633 1.00 82.81 90 ALA A O 1
ATOM 736 N N . SER A 1 91 ? -7.597 2.717 -11.361 1.00 85.69 91 SER A N 1
ATOM 737 C CA . SER A 1 91 ? -7.462 1.596 -10.422 1.00 85.69 91 SER A CA 1
ATOM 738 C C . SER A 1 91 ? -8.736 1.329 -9.609 1.00 85.69 91 SER A C 1
ATOM 740 O O . SER A 1 91 ? -9.016 0.182 -9.269 1.00 85.69 91 SER A O 1
ATOM 742 N N . LEU A 1 92 ? -9.522 2.367 -9.309 1.00 86.38 92 LEU A N 1
ATOM 743 C CA . LEU A 1 92 ? -10.793 2.243 -8.596 1.00 86.38 92 LEU A CA 1
ATOM 744 C C . LEU A 1 92 ? -11.887 1.715 -9.530 1.00 86.38 92 LEU A C 1
ATOM 746 O O . LEU A 1 92 ? -12.634 0.823 -9.139 1.00 86.38 92 LEU A O 1
ATOM 750 N N . VAL A 1 93 ? -11.930 2.191 -10.780 1.00 86.69 93 VAL A N 1
ATOM 751 C CA . VAL A 1 93 ? -12.837 1.657 -11.812 1.00 86.69 93 VAL A CA 1
ATOM 752 C C . VAL A 1 93 ? -12.586 0.169 -12.032 1.00 86.69 93 VAL A C 1
ATOM 754 O O . VAL A 1 93 ? -13.532 -0.616 -11.981 1.00 86.69 93 VAL A O 1
ATOM 757 N N . LEU A 1 94 ? -11.318 -0.233 -12.164 1.00 87.81 94 LEU A N 1
ATOM 758 C CA . LEU A 1 94 ? -10.933 -1.638 -12.282 1.00 87.81 94 LEU A CA 1
ATOM 759 C C . LEU A 1 94 ? -11.413 -2.469 -11.089 1.00 87.81 94 LEU A C 1
ATOM 761 O O . LEU A 1 94 ? -11.925 -3.577 -11.251 1.00 87.81 94 LEU A O 1
ATOM 765 N N . PHE A 1 95 ? -11.259 -1.929 -9.884 1.00 86.31 95 PHE A N 1
ATOM 766 C CA . PHE A 1 95 ? -11.658 -2.620 -8.670 1.00 86.31 95 PHE A CA 1
ATOM 767 C C . PHE A 1 95 ? -13.183 -2.767 -8.540 1.00 86.31 95 PHE A C 1
ATOM 769 O O . PHE A 1 95 ? -13.655 -3.785 -8.037 1.00 86.31 95 PHE A O 1
ATOM 776 N N . LEU A 1 96 ? -13.963 -1.791 -9.013 1.00 88.25 96 LEU A N 1
ATOM 777 C CA . LEU A 1 96 ? -15.426 -1.823 -8.936 1.00 88.25 96 LEU A CA 1
ATOM 778 C C . LEU A 1 96 ? -16.093 -2.586 -10.085 1.00 88.25 96 LEU A C 1
ATOM 780 O O . LEU A 1 96 ? -17.129 -3.201 -9.860 1.00 88.25 96 LEU A O 1
ATOM 784 N N . THR A 1 97 ? -15.535 -2.533 -11.295 1.00 85.81 97 THR A N 1
ATOM 785 C CA . THR A 1 97 ? -16.239 -2.953 -12.523 1.00 85.81 97 THR A CA 1
ATOM 786 C C . THR A 1 97 ? -15.586 -4.112 -13.266 1.00 85.81 97 THR A C 1
ATOM 788 O O . THR A 1 97 ? -16.169 -4.588 -14.230 1.00 85.81 97 THR A O 1
ATOM 791 N N . SER A 1 98 ? -14.404 -4.580 -12.844 1.00 87.50 98 SER A N 1
ATOM 792 C CA . SER A 1 98 ? -13.542 -5.565 -13.534 1.00 87.50 98 SER A CA 1
ATOM 793 C C . SER A 1 98 ? -12.831 -5.080 -14.803 1.00 87.50 98 SER A C 1
ATOM 795 O O . SER A 1 98 ? -11.871 -5.723 -15.236 1.00 87.50 98 SER A O 1
ATOM 797 N N . TYR A 1 99 ? -13.250 -3.947 -15.372 1.00 86.88 99 TYR A N 1
ATOM 798 C CA . TYR A 1 99 ? -12.705 -3.416 -16.618 1.00 86.88 99 TYR A CA 1
ATOM 799 C C . TYR A 1 99 ? -11.643 -2.352 -16.369 1.00 86.88 99 TYR A C 1
ATOM 801 O O . TYR A 1 99 ? -11.761 -1.516 -15.472 1.00 86.88 99 TYR A O 1
ATOM 809 N N . PHE A 1 100 ? -10.613 -2.342 -17.207 1.00 85.31 100 PHE A N 1
ATOM 810 C CA . PHE A 1 100 ? -9.648 -1.252 -17.254 1.00 85.31 100 PHE A CA 1
ATOM 811 C C . PHE A 1 100 ? -9.232 -0.961 -18.689 1.00 85.31 100 PHE A C 1
ATOM 813 O O . PHE A 1 100 ? -9.203 -1.848 -19.539 1.00 85.31 100 PHE A O 1
ATOM 820 N N . GLN A 1 101 ? -8.887 0.297 -18.943 1.00 82.38 101 GLN A N 1
ATOM 821 C CA . GLN A 1 101 ? -8.294 0.702 -20.207 1.00 82.38 101 GLN A CA 1
ATOM 822 C C . GLN A 1 101 ? -6.785 0.479 -20.150 1.00 82.38 101 GLN A C 1
ATOM 824 O O . GLN A 1 101 ? -6.132 0.900 -19.187 1.00 82.38 101 GLN A O 1
ATOM 829 N N . THR A 1 102 ? -6.207 -0.141 -21.176 1.00 81.25 102 THR A N 1
ATOM 830 C CA . THR A 1 102 ? -4.753 -0.277 -21.248 1.00 81.25 102 THR A CA 1
ATOM 831 C C . THR A 1 102 ? -4.108 1.108 -21.349 1.00 81.25 102 THR A C 1
ATOM 833 O O . THR A 1 102 ? -4.493 1.942 -22.167 1.00 81.25 102 THR A O 1
ATOM 836 N N . TRP A 1 103 ? -3.109 1.389 -20.506 1.00 74.25 103 TRP A N 1
ATOM 837 C CA . TRP A 1 103 ? -2.288 2.606 -20.649 1.00 74.25 103 TRP A CA 1
ATOM 838 C C . TRP A 1 103 ? -1.199 2.435 -21.724 1.00 74.25 103 TRP A C 1
ATOM 840 O O . TRP A 1 103 ? -0.525 3.396 -22.084 1.00 74.25 103 TRP A O 1
ATOM 850 N N . TRP A 1 104 ? -1.022 1.209 -22.228 1.00 71.81 104 TRP A N 1
ATOM 851 C CA . TRP A 1 104 ? -0.077 0.839 -23.274 1.00 71.81 104 TRP A CA 1
ATOM 852 C C . TRP A 1 104 ? -0.820 0.371 -24.530 1.00 71.81 104 TRP A C 1
ATOM 854 O O . TRP A 1 104 ? -1.950 -0.122 -24.460 1.00 71.81 104 TRP A O 1
ATOM 864 N N . GLY A 1 105 ? -0.175 0.514 -25.689 1.00 76.25 105 GLY A N 1
ATOM 865 C CA . GLY A 1 105 ? -0.736 0.089 -26.973 1.00 76.25 105 GLY A CA 1
ATOM 866 C C . GLY A 1 105 ? -1.959 0.909 -27.403 1.00 76.25 105 GLY A C 1
ATOM 867 O O . GLY A 1 105 ? -1.993 2.124 -27.221 1.00 76.25 105 GLY A O 1
ATOM 868 N N . LYS A 1 106 ? -2.966 0.235 -27.976 1.00 76.44 106 LYS A N 1
ATOM 869 C CA . LYS A 1 106 ? -4.152 0.843 -28.616 1.00 76.44 106 LYS A CA 1
ATOM 870 C C . LYS A 1 106 ? -5.231 1.363 -27.648 1.00 76.44 106 LYS A C 1
ATOM 872 O O . LYS A 1 106 ? -6.291 1.778 -28.098 1.00 76.44 106 LYS A O 1
ATOM 877 N N . ARG A 1 107 ? -4.959 1.384 -26.335 1.00 79.00 107 ARG A N 1
ATOM 878 C CA . ARG A 1 107 ? -5.892 1.833 -25.280 1.00 79.00 107 ARG A CA 1
ATOM 879 C C . ARG A 1 107 ? -7.248 1.116 -25.299 1.00 79.00 107 ARG A C 1
ATOM 881 O O . ARG A 1 107 ? -8.300 1.748 -25.186 1.00 79.00 107 ARG A O 1
ATOM 888 N N . GLU A 1 108 ? -7.203 -0.203 -25.425 1.00 84.38 108 GLU A N 1
ATOM 889 C CA . GLU A 1 108 ? -8.383 -1.068 -25.437 1.00 84.38 108 GLU A CA 1
ATOM 890 C C . GLU A 1 108 ? -8.881 -1.340 -24.010 1.00 84.38 108 GLU A C 1
ATOM 892 O O . GLU A 1 108 ? -8.123 -1.244 -23.039 1.00 84.38 108 GLU A O 1
ATOM 897 N N . PHE A 1 109 ? -10.167 -1.668 -23.875 1.00 85.38 109 PHE A N 1
ATOM 898 C CA . PHE A 1 109 ? -10.747 -2.093 -22.603 1.00 85.38 109 PHE A CA 1
ATOM 899 C C . PHE A 1 109 ? -10.596 -3.601 -22.440 1.00 85.38 109 PHE A C 1
ATOM 901 O O . PHE A 1 109 ? -11.072 -4.372 -23.268 1.00 85.38 109 PHE A O 1
ATOM 908 N N . LEU A 1 110 ? -9.955 -4.015 -21.350 1.00 86.25 110 LEU A N 1
ATOM 909 C CA . LEU A 1 110 ? -9.768 -5.418 -20.999 1.00 86.25 110 LEU A CA 1
ATOM 910 C C . LEU A 1 110 ? -10.492 -5.735 -19.690 1.00 86.25 110 LEU A C 1
ATOM 912 O O . LEU A 1 110 ? -10.487 -4.933 -18.752 1.00 86.25 110 LEU A O 1
ATOM 916 N N . SER A 1 111 ? -11.087 -6.925 -19.620 1.00 86.31 111 SER A N 1
ATOM 917 C CA . SER A 1 111 ? -11.676 -7.480 -18.399 1.00 86.31 111 SER A CA 1
ATOM 918 C C . SER A 1 111 ? -10.658 -8.315 -17.631 1.00 86.31 111 SER A C 1
ATOM 920 O O . SER A 1 111 ? -9.872 -9.062 -18.218 1.00 86.31 111 SER A O 1
ATOM 922 N N . VAL A 1 112 ? -10.708 -8.252 -16.305 1.00 86.12 112 VAL A N 1
ATOM 923 C CA . VAL A 1 112 ? -9.813 -9.013 -15.431 1.00 86.12 112 VAL A CA 1
ATOM 924 C C . VAL A 1 112 ? -10.514 -10.254 -14.888 1.00 86.12 112 VAL A C 1
ATOM 926 O O . VAL A 1 112 ? -11.458 -10.147 -14.113 1.00 86.12 112 VAL A O 1
ATOM 929 N N . ALA A 1 113 ? -9.986 -11.435 -15.217 1.00 83.31 113 ALA A N 1
ATOM 930 C CA . ALA A 1 113 ? -10.543 -12.722 -14.784 1.00 83.31 113 ALA A CA 1
ATOM 931 C C . ALA A 1 113 ? -10.526 -12.936 -13.257 1.00 83.31 113 ALA A C 1
ATOM 933 O O . ALA A 1 113 ? -11.313 -13.714 -12.732 1.00 83.31 113 ALA A O 1
ATOM 934 N N . THR A 1 114 ? -9.635 -12.257 -12.530 1.00 82.44 114 THR A N 1
ATOM 935 C CA . THR A 1 114 ? -9.520 -12.384 -11.067 1.00 82.44 114 THR A CA 1
ATOM 936 C C . THR A 1 114 ? -10.496 -11.502 -10.288 1.00 82.44 114 THR A C 1
ATOM 938 O O . THR A 1 114 ? -10.474 -11.519 -9.056 1.00 82.44 114 THR A O 1
ATOM 941 N N . TRP A 1 115 ? -11.332 -10.714 -10.969 1.00 88.38 115 TRP A N 1
ATOM 942 C CA . TRP A 1 115 ? -12.309 -9.854 -10.312 1.00 88.38 115 TRP A CA 1
ATOM 943 C C . TRP A 1 115 ? -13.454 -10.671 -9.702 1.00 88.38 115 TRP A C 1
ATOM 945 O O . TRP A 1 115 ? -13.934 -11.636 -10.291 1.00 88.38 115 TRP A O 1
ATOM 955 N N . THR A 1 116 ? -13.918 -10.266 -8.519 1.00 87.75 116 THR A N 1
A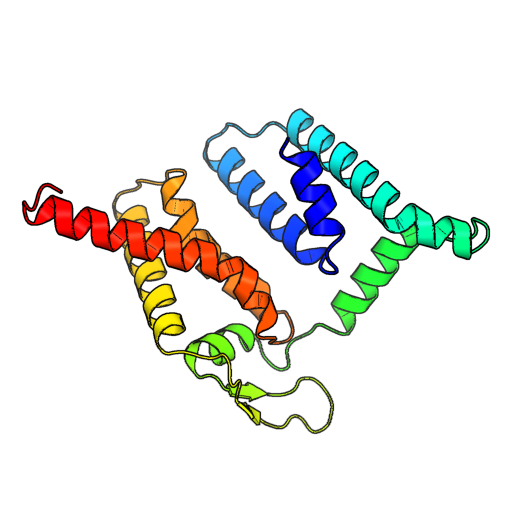TOM 956 C CA . THR A 1 116 ? -15.054 -10.902 -7.836 1.00 87.75 116 THR A CA 1
ATOM 957 C C . THR A 1 116 ? -15.947 -9.852 -7.189 1.00 87.75 116 THR A C 1
ATOM 959 O O . THR A 1 116 ? -15.472 -8.795 -6.773 1.00 87.75 116 THR A O 1
ATOM 962 N N . ILE A 1 117 ? -17.232 -10.168 -7.007 1.00 87.50 117 ILE A N 1
ATOM 963 C CA . ILE A 1 117 ? -18.193 -9.246 -6.383 1.00 87.50 117 ILE A CA 1
ATOM 964 C C . ILE A 1 117 ? -17.869 -8.930 -4.913 1.00 87.50 117 ILE A C 1
ATOM 966 O O . ILE A 1 117 ? -18.293 -7.908 -4.375 1.00 87.50 117 ILE A O 1
ATOM 970 N N . PHE A 1 118 ? -17.047 -9.759 -4.262 1.00 86.06 118 PHE A N 1
ATOM 971 C CA . PHE A 1 118 ? -16.553 -9.500 -2.910 1.00 86.06 118 PHE A CA 1
ATOM 972 C C . PHE A 1 118 ? -15.661 -8.259 -2.824 1.00 86.06 118 PHE A C 1
ATOM 974 O O . PHE A 1 118 ? -15.538 -7.673 -1.749 1.00 86.06 118 PHE A O 1
ATOM 981 N N . TRP A 1 119 ? -15.058 -7.826 -3.933 1.00 86.81 119 TRP A N 1
ATOM 982 C CA . TRP A 1 119 ? -14.210 -6.638 -3.973 1.00 86.81 119 TRP A CA 1
ATOM 983 C C . TRP A 1 119 ? -15.001 -5.356 -3.674 1.00 86.81 119 TRP A C 1
ATOM 985 O O . TRP A 1 119 ? -14.722 -4.731 -2.643 1.00 86.81 119 TRP A O 1
ATOM 995 N N . PRO A 1 120 ? -16.016 -4.966 -4.475 1.00 88.19 120 PRO A N 1
ATOM 996 C CA . PRO A 1 120 ? -16.806 -3.769 -4.194 1.00 88.19 120 PRO A CA 1
ATOM 997 C C . PRO A 1 120 ? -17.540 -3.857 -2.849 1.00 88.19 120 PRO A C 1
ATOM 999 O O . PRO A 1 120 ? -17.598 -2.861 -2.126 1.00 88.19 120 PRO A O 1
ATOM 1002 N N . ILE A 1 121 ? -18.022 -5.045 -2.458 1.00 88.62 121 ILE A N 1
ATOM 1003 C CA . ILE A 1 121 ? -18.663 -5.259 -1.150 1.00 88.62 121 ILE A CA 1
ATOM 1004 C C . ILE A 1 121 ? -17.674 -4.979 -0.010 1.00 88.62 121 ILE A C 1
ATOM 1006 O O . ILE A 1 121 ? -17.991 -4.234 0.920 1.00 88.62 121 ILE A O 1
ATOM 1010 N N . GLY A 1 122 ? -16.457 -5.521 -0.093 1.00 87.81 122 GLY A N 1
ATOM 1011 C CA . GLY A 1 122 ? -15.406 -5.294 0.897 1.00 87.81 122 GLY A CA 1
ATOM 1012 C C . GLY A 1 122 ? -15.040 -3.815 1.022 1.00 87.81 122 GLY A C 1
ATOM 1013 O O . GLY A 1 122 ? -14.918 -3.297 2.133 1.00 87.81 122 GLY A O 1
ATOM 1014 N N . LEU A 1 123 ? -14.931 -3.103 -0.104 1.00 89.25 123 LEU A N 1
ATOM 1015 C CA . LEU A 1 123 ? -14.694 -1.657 -0.096 1.00 89.25 123 LEU A CA 1
ATOM 1016 C C . LEU A 1 123 ? -15.838 -0.886 0.574 1.00 89.25 123 LEU A C 1
ATOM 1018 O O . LEU A 1 123 ? -15.586 0.012 1.381 1.00 89.25 123 LEU A O 1
ATOM 1022 N N . GLY A 1 124 ? -17.087 -1.250 0.273 1.00 89.50 124 GLY A N 1
ATOM 1023 C CA . GLY A 1 124 ? -18.275 -0.653 0.882 1.00 89.50 124 GLY A CA 1
ATOM 1024 C C . GLY A 1 124 ? -18.298 -0.822 2.403 1.00 89.50 124 GLY A C 1
ATOM 1025 O O . GLY A 1 124 ? -18.559 0.138 3.131 1.00 89.50 124 GLY A O 1
ATOM 1026 N N . LEU A 1 125 ? -17.937 -2.009 2.900 1.00 88.81 125 LEU A N 1
ATOM 1027 C CA . LEU A 1 125 ? -17.810 -2.273 4.336 1.00 88.81 125 LEU A CA 1
ATOM 1028 C C . LEU A 1 125 ? -16.714 -1.421 4.985 1.00 88.81 125 LEU A C 1
ATOM 1030 O O . LEU A 1 125 ? -16.935 -0.850 6.057 1.00 88.81 125 LEU A O 1
ATOM 1034 N N . CYS A 1 126 ? -15.567 -1.263 4.319 1.00 88.44 126 CYS A N 1
ATOM 1035 C CA . CYS A 1 126 ? -14.501 -0.376 4.783 1.00 88.44 126 CYS A CA 1
ATOM 1036 C C . CYS A 1 126 ? -14.955 1.081 4.882 1.00 88.44 126 CYS A C 1
ATOM 1038 O O . CYS A 1 126 ? -14.719 1.724 5.907 1.00 88.44 126 CYS A O 1
ATOM 1040 N N . LEU A 1 127 ? -15.653 1.589 3.862 1.00 89.56 127 LEU A N 1
ATOM 1041 C CA . LEU A 1 1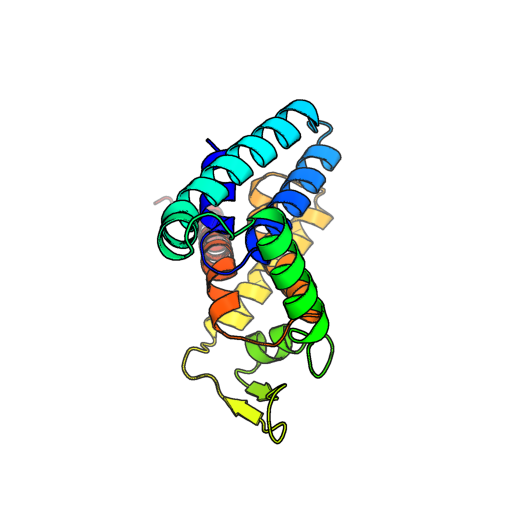27 ? -16.207 2.945 3.856 1.00 89.56 127 LEU A CA 1
ATOM 1042 C C . LEU A 1 127 ? -17.232 3.140 4.975 1.00 89.56 127 LEU A C 1
ATOM 1044 O O . LEU A 1 127 ? -17.178 4.133 5.704 1.00 89.56 127 LEU A O 1
ATOM 1048 N N . PHE A 1 128 ? -18.135 2.176 5.155 1.00 87.75 128 PHE A N 1
ATOM 1049 C CA . PHE A 1 128 ? -19.136 2.205 6.216 1.00 87.75 128 PHE A CA 1
ATOM 1050 C C . PHE A 1 128 ? -18.491 2.255 7.607 1.00 87.75 128 PHE A C 1
ATOM 1052 O O . PHE A 1 128 ? -18.842 3.101 8.439 1.00 87.75 128 PHE A O 1
ATOM 1059 N N . GLN A 1 129 ? -17.516 1.382 7.862 1.00 85.44 129 GLN A N 1
ATOM 1060 C CA . GLN A 1 129 ? -16.831 1.311 9.146 1.00 85.44 129 GLN A CA 1
ATOM 1061 C C . GLN A 1 129 ? -15.988 2.569 9.406 1.00 85.44 129 GLN A C 1
ATOM 1063 O O . GLN A 1 129 ? -16.027 3.111 10.514 1.00 85.44 129 GLN A O 1
ATOM 1068 N N . LEU A 1 130 ? -15.283 3.082 8.392 1.00 85.50 130 LEU A N 1
ATOM 1069 C CA . LEU A 1 130 ? -14.512 4.318 8.505 1.00 85.50 130 LEU A CA 1
ATOM 1070 C C . LEU A 1 130 ? -15.429 5.508 8.823 1.00 85.50 130 LEU A C 1
ATOM 1072 O O . LEU A 1 130 ? -15.176 6.231 9.786 1.00 85.50 130 LEU A O 1
ATOM 1076 N N . LYS A 1 131 ? -16.547 5.660 8.098 1.00 86.50 131 LYS A N 1
ATOM 1077 C CA . LYS A 1 131 ? -17.557 6.703 8.351 1.00 86.50 131 LYS A CA 1
ATOM 1078 C C . LYS A 1 131 ? -18.100 6.626 9.779 1.00 86.50 131 LYS A C 1
ATOM 1080 O O . LYS A 1 131 ? -18.230 7.651 10.447 1.00 86.50 131 LYS A O 1
ATOM 1085 N N . LYS A 1 132 ? -18.388 5.418 10.274 1.00 84.94 132 LYS A N 1
ATOM 1086 C CA . LYS A 1 132 ? -18.844 5.187 11.655 1.00 84.94 132 LYS A CA 1
ATOM 1087 C C . LYS A 1 132 ? -17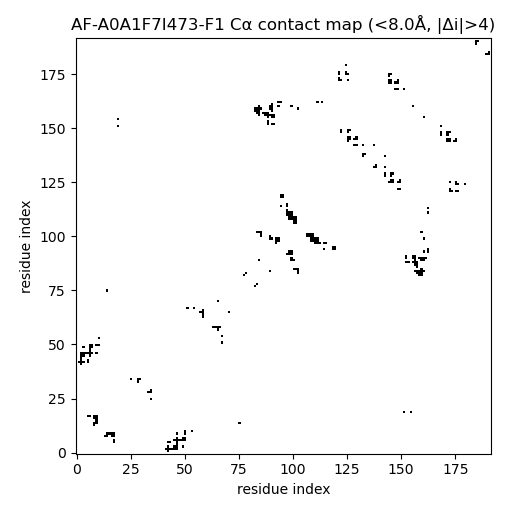.784 5.587 12.688 1.00 84.94 132 LYS A C 1
ATOM 1089 O O . LYS A 1 132 ? -18.127 6.234 13.675 1.00 84.94 132 LYS A O 1
ATOM 1094 N N . ASN A 1 133 ? -16.519 5.230 12.466 1.00 83.81 133 ASN A N 1
ATOM 1095 C CA . ASN A 1 133 ? -15.419 5.532 13.386 1.00 83.81 133 ASN A CA 1
ATOM 1096 C C . ASN A 1 133 ? -15.098 7.034 13.431 1.00 83.81 133 ASN A C 1
ATOM 1098 O O . ASN A 1 133 ? -14.911 7.574 14.520 1.00 83.81 133 ASN A O 1
ATOM 1102 N N . ILE A 1 134 ? -15.123 7.715 12.277 1.00 83.44 134 ILE A N 1
ATOM 1103 C CA . ILE A 1 134 ? -14.954 9.174 12.183 1.00 83.44 134 ILE A CA 1
ATOM 1104 C C . ILE A 1 134 ? -16.080 9.891 12.937 1.00 83.44 134 ILE A C 1
ATOM 1106 O O . ILE A 1 134 ? -15.799 10.736 13.783 1.00 83.44 134 ILE A O 1
ATOM 1110 N N . LYS A 1 135 ? -17.349 9.507 12.714 1.00 83.31 135 LYS A N 1
ATOM 1111 C CA . LYS A 1 135 ? -18.500 10.096 13.430 1.00 83.31 135 LYS A CA 1
ATOM 1112 C C . LYS A 1 135 ? -18.394 9.955 14.948 1.00 83.31 135 LYS A C 1
ATOM 1114 O O . LYS A 1 135 ? -18.809 10.848 15.674 1.00 83.31 135 LYS A O 1
ATOM 1119 N N . LYS A 1 136 ? -17.837 8.842 15.430 1.00 80.81 136 LYS A N 1
ATOM 1120 C CA . LYS A 1 136 ? -17.650 8.584 16.864 1.00 80.81 136 LYS A CA 1
ATOM 1121 C C . LYS A 1 136 ? -16.339 9.145 17.430 1.00 80.81 136 LYS A C 1
ATOM 1123 O O . LYS A 1 136 ? -16.091 8.957 18.613 1.00 80.81 136 LYS A O 1
ATOM 1128 N N . LYS A 1 137 ? -15.493 9.792 16.613 1.00 76.19 137 LYS A N 1
ATOM 1129 C CA . LYS A 1 137 ? -14.129 10.239 16.972 1.00 76.19 137 LYS A CA 1
ATOM 1130 C C . LYS A 1 137 ? -13.241 9.125 17.564 1.00 76.19 137 LYS A C 1
ATOM 1132 O O . LYS A 1 137 ? -12.285 9.396 18.284 1.00 76.19 137 LYS A O 1
ATOM 1137 N N . LEU A 1 138 ? -13.517 7.860 17.235 1.00 70.94 138 LEU A N 1
ATOM 1138 C CA . LEU A 1 138 ? -12.784 6.692 17.737 1.00 70.94 138 LEU A CA 1
ATOM 1139 C C . LEU A 1 138 ? -11.696 6.275 16.740 1.00 70.94 138 LEU A C 1
ATOM 1141 O O . LEU A 1 138 ? -11.793 5.228 16.097 1.00 70.94 138 LEU A O 1
ATOM 1145 N N . ILE A 1 139 ? -10.666 7.110 16.586 1.00 75.62 139 ILE A N 1
ATOM 1146 C CA . ILE A 1 139 ? -9.500 6.777 15.756 1.00 75.62 139 ILE A CA 1
ATOM 1147 C C . ILE A 1 139 ? -8.525 5.943 16.594 1.00 75.62 139 ILE A C 1
ATOM 1149 O O . ILE A 1 139 ? -7.771 6.465 17.419 1.00 75.62 139 ILE A O 1
ATOM 1153 N N . ASN A 1 140 ? -8.558 4.630 16.373 1.00 74.81 140 ASN A N 1
ATOM 1154 C CA . ASN A 1 140 ? -7.728 3.623 17.040 1.00 74.81 140 ASN A CA 1
ATOM 1155 C C . ASN A 1 140 ? -6.942 2.813 15.999 1.00 74.81 140 ASN A C 1
ATOM 1157 O O . ASN A 1 140 ? -7.263 2.841 14.816 1.00 74.81 140 ASN A O 1
ATOM 1161 N N . ALA A 1 141 ? -5.968 2.001 16.416 1.00 72.12 141 ALA A N 1
ATOM 1162 C CA . ALA A 1 141 ? -5.205 1.166 15.478 1.00 72.12 141 ALA A CA 1
ATOM 1163 C C . ALA A 1 141 ? -6.114 0.287 14.589 1.00 72.12 141 ALA A C 1
ATOM 1165 O O . ALA A 1 141 ? -5.870 0.130 13.399 1.00 72.12 141 ALA A O 1
ATOM 1166 N N . LYS A 1 142 ? -7.242 -0.198 15.130 1.00 74.44 142 LYS A N 1
ATOM 1167 C CA . LYS A 1 142 ? -8.237 -0.989 14.382 1.00 74.44 142 LYS A CA 1
ATOM 1168 C C . LYS A 1 142 ? -8.962 -0.198 13.285 1.00 74.44 142 LYS A C 1
ATOM 1170 O O . LYS A 1 142 ? -9.401 -0.797 12.310 1.00 74.44 142 LYS A O 1
ATOM 1175 N N . SER A 1 143 ? -9.083 1.130 13.402 1.00 77.50 143 SER A N 1
ATOM 1176 C CA . SER A 1 143 ? -9.671 1.949 12.331 1.00 77.50 143 SER A CA 1
ATOM 1177 C C . SER A 1 143 ? -8.742 2.087 11.124 1.00 77.50 143 SER A C 1
ATOM 1179 O O . SER A 1 143 ? -9.223 2.396 10.035 1.00 77.50 143 SER A O 1
ATOM 1181 N N . LEU A 1 144 ? -7.441 1.798 11.279 1.00 79.69 144 LEU A N 1
ATOM 1182 C CA . LEU A 1 144 ? -6.512 1.737 10.149 1.00 79.69 144 LEU A CA 1
ATOM 1183 C C . LEU A 1 144 ? -6.879 0.615 9.176 1.00 79.69 144 LEU A C 1
ATOM 1185 O O . LEU A 1 144 ? -6.684 0.789 7.982 1.00 79.69 144 LEU A O 1
ATOM 1189 N N . PHE A 1 145 ? -7.481 -0.486 9.639 1.00 79.81 145 PHE A N 1
ATOM 1190 C CA . PHE A 1 145 ? -7.907 -1.572 8.748 1.00 79.81 145 PHE A CA 1
ATOM 1191 C C . PHE A 1 145 ? -8.950 -1.115 7.723 1.00 79.81 145 PHE A C 1
ATOM 1193 O O . PHE A 1 145 ? -8.891 -1.527 6.570 1.00 79.81 145 PHE A O 1
ATOM 1200 N N . GLY A 1 146 ? -9.864 -0.221 8.115 1.00 80.94 146 GLY A N 1
ATOM 1201 C CA . GLY A 1 146 ? -10.815 0.398 7.190 1.00 80.94 146 GLY A CA 1
ATOM 1202 C C . GLY A 1 146 ? -10.204 1.519 6.351 1.00 80.94 146 GLY A C 1
ATOM 1203 O O . GLY A 1 146 ? -10.568 1.673 5.189 1.00 80.94 146 GLY A O 1
ATOM 1204 N N . ALA A 1 147 ? -9.253 2.276 6.905 1.00 85.12 147 ALA A N 1
ATOM 1205 C CA . ALA A 1 147 ? -8.622 3.397 6.210 1.00 85.12 147 ALA A CA 1
ATOM 1206 C C . ALA A 1 147 ? -7.606 2.960 5.140 1.00 85.12 147 ALA A C 1
ATOM 1208 O O . ALA A 1 147 ? -7.540 3.589 4.088 1.00 85.12 147 ALA A O 1
ATOM 1209 N N . VAL A 1 148 ? -6.836 1.892 5.387 1.00 87.69 148 VAL A N 1
ATOM 1210 C CA . VAL A 1 148 ? -5.764 1.411 4.496 1.00 87.69 148 VAL A CA 1
ATOM 1211 C C . VAL A 1 148 ? -6.278 1.140 3.077 1.00 87.69 148 VAL A C 1
ATOM 1213 O O . VAL A 1 148 ? -5.719 1.741 2.162 1.00 87.69 148 VAL A O 1
ATOM 1216 N N . PRO A 1 149 ? -7.338 0.331 2.854 1.00 87.81 149 PRO A N 1
ATOM 1217 C CA . PRO A 1 149 ? -7.886 0.108 1.518 1.00 87.81 149 PRO A CA 1
ATOM 1218 C C . PRO A 1 149 ? -8.227 1.411 0.798 1.00 87.81 149 PRO A C 1
ATOM 1220 O O . PRO A 1 149 ? -7.824 1.614 -0.341 1.00 87.81 149 PRO A O 1
ATOM 1223 N N . ILE A 1 150 ? -8.917 2.321 1.486 1.00 88.12 150 ILE A N 1
ATOM 1224 C CA . ILE A 1 150 ? -9.417 3.572 0.911 1.00 88.12 150 ILE A CA 1
ATOM 1225 C C . ILE A 1 150 ? -8.254 4.485 0.517 1.00 88.12 150 ILE A C 1
ATOM 1227 O O . ILE A 1 150 ? -8.166 4.921 -0.629 1.00 88.12 150 ILE A O 1
ATOM 1231 N N . LEU A 1 151 ? -7.331 4.738 1.446 1.00 87.75 151 LEU A N 1
ATOM 1232 C CA . LEU A 1 151 ? -6.154 5.574 1.204 1.00 87.75 151 LEU A CA 1
ATOM 1233 C C . LEU A 1 151 ? -5.246 4.971 0.131 1.00 87.75 151 LEU A C 1
ATOM 1235 O O . LEU A 1 151 ? -4.661 5.702 -0.667 1.00 87.75 151 LEU A O 1
ATOM 1239 N N . TYR A 1 152 ? -5.161 3.642 0.071 1.00 87.00 152 TYR A N 1
ATOM 1240 C CA . TYR A 1 152 ? -4.400 2.961 -0.962 1.00 87.00 152 TYR A CA 1
ATOM 1241 C C . TYR A 1 152 ? -5.038 3.109 -2.348 1.00 87.00 152 TYR A C 1
ATOM 1243 O O . TYR A 1 152 ? -4.313 3.305 -3.316 1.00 87.00 152 TYR A O 1
ATOM 1251 N N . PHE A 1 153 ? -6.370 3.111 -2.472 1.00 86.69 153 PHE A N 1
ATOM 1252 C CA . PHE A 1 153 ? -7.022 3.416 -3.753 1.00 86.69 153 PHE A CA 1
ATOM 1253 C C . PHE A 1 153 ? -6.799 4.857 -4.204 1.00 86.69 153 PHE A C 1
ATOM 1255 O O . PHE A 1 153 ? -6.571 5.074 -5.391 1.00 86.69 153 PHE A O 1
ATOM 1262 N N . PHE A 1 154 ? -6.794 5.827 -3.284 1.00 85.06 154 PHE A N 1
ATOM 1263 C CA . PHE A 1 154 ? -6.398 7.199 -3.620 1.00 85.06 154 PHE A CA 1
ATOM 1264 C C . PHE A 1 154 ? -4.952 7.255 -4.120 1.00 85.06 154 PHE A C 1
ATOM 1266 O O . PHE A 1 154 ? -4.673 7.884 -5.138 1.00 85.06 154 PHE A O 1
ATOM 1273 N N . TYR A 1 155 ? -4.046 6.531 -3.462 1.00 83.81 155 TYR A N 1
ATOM 1274 C CA . TYR A 1 155 ? -2.652 6.421 -3.886 1.00 83.81 155 TYR A CA 1
ATOM 1275 C C . TYR A 1 155 ? -2.494 5.752 -5.265 1.00 83.81 155 TYR A C 1
ATOM 1277 O O . TYR A 1 155 ? -1.716 6.212 -6.103 1.00 83.81 155 TYR A O 1
ATOM 1285 N N . LEU A 1 156 ? -3.259 4.691 -5.529 1.00 83.00 156 LEU A N 1
ATOM 1286 C CA . LEU A 1 156 ? -3.302 4.012 -6.824 1.00 83.00 156 LEU A CA 1
ATOM 1287 C C . LEU A 1 156 ? -4.049 4.797 -7.905 1.00 83.00 156 LEU A C 1
ATOM 1289 O O . LEU A 1 156 ? -3.936 4.451 -9.077 1.00 83.00 156 LEU A O 1
ATOM 1293 N N . GLY A 1 157 ? -4.806 5.835 -7.547 1.00 79.38 157 GLY A N 1
ATOM 1294 C CA . GLY A 1 157 ? -5.567 6.641 -8.499 1.00 79.38 157 GLY A CA 1
ATOM 1295 C C . GLY A 1 157 ? -4.690 7.344 -9.535 1.00 79.38 157 GLY A C 1
ATOM 1296 O O . GLY A 1 157 ? -5.183 7.663 -10.609 1.00 79.38 157 GLY A O 1
ATOM 1297 N N . ILE A 1 158 ? -3.405 7.539 -9.229 1.00 79.06 158 ILE A N 1
ATOM 1298 C CA . ILE A 1 158 ? -2.407 8.179 -10.100 1.00 79.06 158 ILE A CA 1
ATOM 1299 C C . ILE A 1 158 ? -1.560 7.125 -10.846 1.00 79.06 158 ILE A C 1
ATOM 1301 O O . ILE A 1 158 ? -0.890 7.433 -11.831 1.00 79.06 158 ILE A O 1
ATOM 1305 N N . GLN A 1 159 ? -1.603 5.862 -10.404 1.00 80.62 159 GLN A N 1
ATOM 1306 C CA . GLN A 1 159 ? -0.789 4.771 -10.946 1.00 80.62 159 GLN A CA 1
ATOM 1307 C C . GLN A 1 159 ? -1.567 3.880 -11.901 1.00 80.62 159 GLN A C 1
ATOM 1309 O O . GLN A 1 159 ? -2.741 3.595 -11.674 1.00 80.62 159 GLN A O 1
ATOM 1314 N N . ALA A 1 160 ? -0.880 3.386 -12.930 1.00 80.12 160 ALA A N 1
ATOM 1315 C CA . ALA A 1 160 ? -1.442 2.471 -13.915 1.00 80.12 160 ALA A CA 1
ATOM 1316 C C . ALA A 1 160 ? -2.295 1.348 -13.273 1.00 80.12 160 ALA A C 1
ATOM 1318 O O . ALA A 1 160 ? -1.853 0.718 -12.310 1.00 80.12 160 ALA A O 1
ATOM 1319 N N . PRO A 1 161 ? -3.504 1.066 -13.783 1.00 82.00 161 PRO A N 1
ATOM 1320 C CA . PRO A 1 161 ? -4.392 0.073 -13.187 1.00 82.00 161 PRO A CA 1
ATOM 1321 C C . PRO A 1 161 ? -3.861 -1.349 -13.407 1.00 82.00 161 PRO A C 1
ATOM 1323 O O . PRO A 1 161 ? -3.869 -1.863 -14.521 1.00 82.00 161 PRO A O 1
ATOM 1326 N N . PHE A 1 162 ? -3.432 -2.018 -12.334 1.00 81.38 162 PHE A N 1
ATOM 1327 C CA . PHE A 1 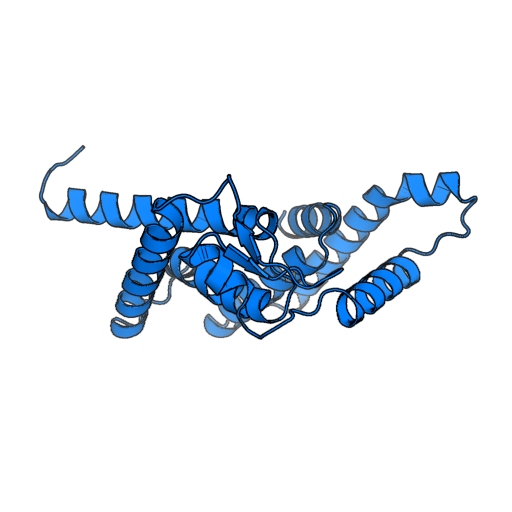162 ? -3.054 -3.432 -12.374 1.00 81.38 162 PHE A CA 1
ATOM 1328 C C . PHE A 1 162 ? -3.731 -4.242 -11.258 1.00 81.38 162 PHE A C 1
ATOM 1330 O O . PHE A 1 162 ? -3.636 -3.854 -10.090 1.00 81.38 162 PHE A O 1
ATOM 1337 N N . PRO A 1 163 ? -4.263 -5.445 -11.556 1.00 80.25 163 PRO A N 1
ATOM 1338 C CA . PRO A 1 163 ? -4.901 -6.308 -10.554 1.00 80.25 163 PRO A CA 1
ATOM 1339 C C . PRO A 1 163 ? -3.989 -6.690 -9.386 1.00 80.25 163 PRO A C 1
ATOM 1341 O O . PRO A 1 163 ? -4.419 -6.768 -8.239 1.00 80.25 163 PRO A O 1
ATOM 1344 N N . ARG A 1 164 ? -2.692 -6.889 -9.658 1.00 81.75 164 ARG A N 1
ATOM 1345 C CA . ARG A 1 164 ? -1.705 -7.282 -8.639 1.00 81.75 164 ARG A CA 1
ATOM 1346 C C . ARG A 1 164 ? -1.552 -6.260 -7.511 1.00 81.75 164 ARG A C 1
ATOM 1348 O O . ARG A 1 164 ? -1.110 -6.631 -6.430 1.00 81.75 164 ARG A O 1
ATOM 1355 N N . TYR A 1 165 ? -1.891 -4.989 -7.739 1.00 81.81 165 TYR A N 1
ATOM 1356 C CA . TYR A 1 165 ? -1.821 -3.980 -6.683 1.00 81.81 165 TYR A CA 1
ATOM 1357 C C . TYR A 1 165 ? -2.871 -4.222 -5.597 1.00 81.81 165 TYR A C 1
ATOM 1359 O O . TYR A 1 165 ? -2.639 -3.899 -4.435 1.00 81.81 165 TYR A O 1
ATOM 1367 N N . PHE A 1 166 ? -3.977 -4.890 -5.927 1.00 84.44 166 PHE A N 1
ATOM 1368 C CA . PHE A 1 166 ? -5.031 -5.196 -4.964 1.00 84.44 166 PHE A CA 1
ATOM 1369 C C . PHE A 1 166 ? -4.626 -6.267 -3.948 1.00 84.44 166 PHE A C 1
ATOM 1371 O O . PHE A 1 166 ? -5.168 -6.271 -2.845 1.00 84.44 166 PHE A O 1
ATOM 1378 N N . LEU A 1 167 ? -3.619 -7.102 -4.247 1.00 83.56 167 LEU A N 1
ATOM 1379 C CA . LEU A 1 167 ? -3.096 -8.110 -3.311 1.00 83.56 167 LEU A CA 1
ATOM 1380 C C . LEU A 1 167 ? -2.669 -7.503 -1.967 1.00 83.56 167 LEU A C 1
ATOM 1382 O O . LEU A 1 167 ? -2.792 -8.148 -0.932 1.00 83.56 167 LEU A O 1
ATOM 1386 N N . LEU A 1 168 ? -2.215 -6.247 -1.971 1.00 82.31 168 LEU A N 1
ATOM 1387 C CA . LEU A 1 168 ? -1.796 -5.538 -0.760 1.00 82.31 168 LEU A CA 1
ATOM 1388 C C . LEU A 1 168 ? -2.970 -5.088 0.111 1.00 82.31 168 LEU A C 1
ATOM 1390 O O . LEU A 1 168 ? -2.810 -4.904 1.313 1.00 82.31 168 LEU A O 1
ATOM 1394 N N . VAL A 1 169 ? -4.147 -4.917 -0.487 1.00 85.56 169 VAL A N 1
ATOM 1395 C CA . VAL A 1 169 ? -5.354 -4.426 0.184 1.00 85.56 169 VAL A CA 1
ATOM 1396 C C . VAL A 1 169 ? -6.238 -5.571 0.672 1.00 85.56 169 VAL A C 1
ATOM 1398 O O . VAL A 1 169 ? -6.928 -5.415 1.679 1.00 85.56 169 VAL A O 1
ATOM 1401 N N . LEU A 1 170 ? -6.186 -6.734 0.015 1.00 85.25 170 LEU A N 1
ATOM 1402 C CA . LEU A 1 170 ? -7.006 -7.902 0.351 1.00 85.25 170 LEU A CA 1
ATOM 1403 C C . LEU A 1 170 ? -6.941 -8.314 1.835 1.00 85.25 170 LEU A C 1
ATOM 1405 O O . LEU A 1 170 ? -8.011 -8.497 2.417 1.00 85.25 170 LEU A O 1
ATOM 1409 N N . PRO A 1 171 ? -5.767 -8.395 2.500 1.00 87.00 171 PRO A N 1
ATOM 1410 C CA . PRO A 1 171 ? -5.717 -8.744 3.921 1.00 87.00 171 PRO A CA 1
ATOM 1411 C C . PRO A 1 171 ? -6.488 -7.753 4.800 1.00 87.00 171 PRO A C 1
ATOM 1413 O O . PRO A 1 171 ? -7.152 -8.149 5.753 1.00 87.00 171 PRO A O 1
ATOM 1416 N N . PHE A 1 172 ? -6.451 -6.462 4.464 1.00 87.62 172 PHE A N 1
ATOM 1417 C CA . PHE A 1 172 ? -7.156 -5.421 5.213 1.00 87.62 172 PHE A CA 1
ATOM 1418 C C . PHE A 1 172 ? -8.666 -5.463 4.971 1.00 87.62 172 PHE A C 1
ATOM 1420 O O . PHE A 1 172 ? -9.433 -5.305 5.920 1.00 87.62 172 PHE A O 1
ATOM 1427 N N . LEU A 1 173 ? -9.097 -5.732 3.732 1.00 87.94 173 LEU A N 1
ATOM 1428 C CA . LEU A 1 173 ? -10.508 -5.975 3.414 1.00 87.94 173 LEU A CA 1
ATOM 1429 C C . LEU A 1 173 ? -11.045 -7.176 4.198 1.00 87.94 173 LEU A C 1
ATOM 1431 O O . LEU A 1 173 ? -12.106 -7.082 4.811 1.00 87.94 173 LEU A O 1
ATOM 1435 N N . TYR A 1 174 ? -10.280 -8.270 4.238 1.00 87.75 174 TYR A N 1
ATOM 1436 C CA . TYR A 1 174 ? -10.634 -9.475 4.982 1.00 87.75 174 TYR A CA 1
ATOM 1437 C C . TYR A 1 174 ? -10.725 -9.220 6.492 1.00 87.75 174 TYR A C 1
ATOM 1439 O O . TYR A 1 174 ? -11.740 -9.531 7.113 1.00 87.75 174 TYR A O 1
ATOM 1447 N N . LEU A 1 175 ? -9.709 -8.589 7.092 1.00 88.00 175 LEU A N 1
ATOM 1448 C CA . LEU A 1 175 ? -9.722 -8.252 8.520 1.00 88.00 175 LEU A CA 1
ATOM 1449 C C . LEU A 1 175 ? -10.905 -7.350 8.886 1.00 88.00 175 LEU A C 1
ATOM 1451 O O . LEU A 1 175 ? -11.498 -7.507 9.956 1.00 88.00 175 LEU A O 1
ATOM 1455 N N . ASN A 1 176 ? -11.269 -6.419 8.002 1.00 86.69 176 ASN A N 1
ATOM 1456 C CA . ASN A 1 176 ? -12.424 -5.564 8.224 1.00 86.69 176 ASN A CA 1
ATOM 1457 C C . ASN A 1 176 ? -13.741 -6.340 8.137 1.00 86.69 176 ASN A C 1
ATOM 1459 O O . ASN A 1 176 ? -14.593 -6.210 9.015 1.00 86.69 176 ASN A O 1
ATOM 1463 N N . PHE A 1 177 ? -13.878 -7.204 7.131 1.00 87.44 177 PHE A N 1
ATOM 1464 C CA . PHE A 1 177 ? -15.029 -8.088 6.997 1.00 87.44 177 PHE A CA 1
ATOM 1465 C C . PHE A 1 177 ? -15.239 -8.926 8.266 1.00 87.44 177 PHE A C 1
ATOM 1467 O O . PHE A 1 177 ? -16.306 -8.861 8.877 1.00 87.44 177 PHE A O 1
ATOM 1474 N N . VAL A 1 178 ? -14.192 -9.615 8.735 1.00 87.19 178 VAL A N 1
ATOM 1475 C CA . VAL A 1 178 ? -14.238 -10.413 9.971 1.00 87.19 178 VAL A CA 1
ATOM 1476 C C . VAL A 1 178 ? -14.617 -9.546 11.171 1.00 87.19 178 VAL A C 1
ATOM 1478 O O . VAL A 1 178 ? -15.478 -9.926 11.962 1.00 87.19 178 VAL A O 1
ATOM 1481 N N . TYR A 1 179 ? -14.035 -8.353 11.306 1.00 84.56 179 TYR A N 1
ATOM 1482 C CA . TYR A 1 179 ? -14.373 -7.442 12.398 1.00 84.56 179 TYR A CA 1
ATOM 1483 C C . TYR A 1 179 ? -15.854 -7.035 12.390 1.00 84.56 179 TYR A C 1
ATOM 1485 O O . TYR A 1 179 ? -16.483 -6.967 13.450 1.00 84.56 179 TYR A O 1
ATOM 1493 N N . VAL A 1 180 ? -16.427 -6.748 11.221 1.00 84.38 180 VAL A N 1
ATOM 1494 C CA . VAL A 1 180 ? -17.847 -6.393 11.097 1.00 84.38 180 VAL A CA 1
ATOM 1495 C C . VAL A 1 180 ? -18.732 -7.580 11.470 1.00 84.38 180 VAL A C 1
ATOM 1497 O O . VAL A 1 180 ? -19.634 -7.408 12.292 1.00 84.38 180 VAL A O 1
ATOM 1500 N N . VAL A 1 181 ? -18.438 -8.771 10.942 1.00 85.94 181 VAL A N 1
ATOM 1501 C CA . VAL A 1 181 ? -19.193 -10.002 11.223 1.00 85.94 181 VAL A CA 1
ATOM 1502 C C . VAL A 1 181 ? -19.155 -10.335 12.713 1.00 85.94 181 VAL A C 1
ATOM 1504 O O . VAL A 1 181 ? -20.205 -10.465 13.334 1.00 85.94 181 VAL A O 1
ATOM 1507 N N . VAL A 1 182 ? -17.970 -10.370 13.328 1.00 85.19 182 VAL A N 1
ATOM 1508 C CA . VAL A 1 182 ? -17.815 -10.689 14.758 1.00 85.19 182 VAL A CA 1
ATOM 1509 C C . VAL A 1 182 ? -18.576 -9.701 15.640 1.00 85.19 182 VAL A C 1
ATOM 1511 O O . VAL A 1 182 ? -19.224 -10.104 16.603 1.00 85.19 182 VAL A O 1
ATOM 1514 N N . ASN A 1 183 ? -18.543 -8.403 15.329 1.00 81.62 183 ASN A N 1
ATOM 1515 C CA . ASN A 1 183 ? -19.306 -7.423 16.102 1.00 81.62 183 ASN A CA 1
ATOM 1516 C C . ASN A 1 183 ? -20.817 -7.559 15.907 1.00 81.62 183 ASN A C 1
ATOM 1518 O O . ASN A 1 183 ? -21.566 -7.250 16.830 1.00 81.62 183 ASN A O 1
ATOM 1522 N N . HIS A 1 184 ? -21.267 -7.986 14.727 1.00 82.44 184 HIS A N 1
ATOM 1523 C CA . HIS A 1 184 ? -22.679 -8.243 14.474 1.00 82.44 184 HIS A CA 1
ATOM 1524 C C . HIS A 1 184 ? -23.161 -9.475 15.256 1.00 82.44 184 HIS A C 1
ATOM 1526 O O . HIS A 1 184 ? -24.145 -9.382 15.983 1.00 82.44 184 HIS A O 1
ATOM 1532 N N . VAL A 1 185 ? -22.400 -10.574 15.212 1.00 81.62 185 VAL A N 1
ATOM 1533 C CA . VAL A 1 185 ? -22.658 -11.809 15.976 1.00 81.62 185 VAL A CA 1
ATOM 1534 C C . VAL A 1 185 ? -22.678 -11.535 17.484 1.00 81.62 185 VAL A C 1
ATOM 1536 O O . VAL A 1 185 ? -23.628 -11.912 18.164 1.00 81.62 185 VAL A O 1
ATOM 1539 N N . LYS A 1 186 ? -21.693 -10.791 18.010 1.00 77.56 186 LYS A N 1
ATOM 1540 C CA . LYS A 1 186 ? -21.654 -10.402 19.433 1.00 77.56 186 LYS A CA 1
ATOM 1541 C C . LYS A 1 186 ? -22.832 -9.522 19.848 1.00 77.56 186 LYS A C 1
ATOM 1543 O O . LYS A 1 186 ? -23.300 -9.633 20.975 1.00 77.56 186 LYS A O 1
ATOM 1548 N N . LYS A 1 187 ? -23.302 -8.636 18.964 1.00 70.75 187 LYS A N 1
ATOM 1549 C CA . LYS A 1 187 ? -24.452 -7.763 19.238 1.00 70.75 187 LYS A CA 1
ATOM 1550 C C . LYS A 1 187 ? -25.773 -8.542 19.261 1.00 70.75 187 LYS A C 1
ATOM 1552 O O . LYS A 1 187 ? -26.661 -8.172 20.019 1.00 70.75 187 LYS A O 1
ATOM 1557 N N . ASN A 1 188 ? -25.874 -9.615 18.477 1.00 72.00 188 ASN A N 1
ATOM 1558 C CA . ASN A 1 188 ? -27.071 -10.452 18.375 1.00 72.00 188 ASN A CA 1
ATOM 1559 C C . ASN A 1 188 ? -27.090 -11.622 19.383 1.00 72.00 188 ASN A C 1
ATOM 1561 O O . ASN A 1 188 ? -27.938 -12.500 19.283 1.00 72.00 188 ASN A O 1
ATOM 1565 N N . GLY A 1 189 ? -26.189 -11.638 20.372 1.00 54.84 189 GLY A N 1
ATOM 1566 C CA . GLY A 1 189 ? -26.292 -12.521 21.541 1.00 54.84 189 GLY A CA 1
ATOM 1567 C C . GLY A 1 189 ? -25.815 -13.965 21.354 1.00 54.84 189 GLY A C 1
ATOM 1568 O O . GLY A 1 189 ? -25.726 -14.692 22.340 1.00 54.84 189 GLY A O 1
ATOM 1569 N N . THR A 1 190 ? -25.425 -14.389 20.154 1.00 54.81 190 THR A N 1
ATOM 1570 C CA . THR A 1 190 ? -24.758 -15.685 19.957 1.00 54.81 190 THR A CA 1
ATOM 1571 C C . THR A 1 190 ? -23.319 -15.603 20.463 1.00 54.81 190 THR A C 1
ATOM 1573 O O . THR A 1 190 ? -22.415 -15.162 19.750 1.00 54.81 190 THR A O 1
ATOM 1576 N N . ARG A 1 191 ? -23.114 -15.983 21.731 1.00 44.50 191 ARG A N 1
ATOM 1577 C CA . ARG A 1 191 ? -21.798 -16.364 22.256 1.00 44.50 191 ARG A CA 1
ATOM 1578 C C . ARG A 1 191 ? -21.348 -17.612 21.492 1.00 44.50 191 ARG A C 1
ATOM 1580 O O . ARG A 1 191 ? -21.989 -18.649 21.617 1.00 44.50 191 ARG A O 1
ATOM 1587 N N . ILE A 1 192 ? -20.293 -17.479 20.695 1.00 46.84 192 ILE A N 1
ATOM 1588 C CA . ILE A 1 192 ? -19.435 -18.602 20.304 1.00 46.84 192 ILE A CA 1
ATOM 1589 C C . ILE A 1 192 ? -18.209 -18.514 21.203 1.00 46.84 192 ILE A C 1
ATOM 1591 O O . ILE A 1 192 ? -17.685 -17.376 21.324 1.00 46.84 192 ILE A O 1
#

Radius of gyration: 19.58 Å; Cα contacts (8 Å, |Δi|>4): 181; chains: 1; bounding box: 59×31×51 Å

Secondary structure (DSSP, 8-state):
-HHHHHHHHHHTT-THHHHHHHHHHHHHHHHTT---HHHHHHHHHHHHHHHHHHTHHHHHTTTT---HHHHHHHHHHHHHHHSB-SSTTHHHHHHHHSEEE-SSTT--EEE-TT--THHHHHHHHHHHHHHHHHHTT---TTHHHHHHHHHHHHHHTTB---GGGGGGTHHHHHHHHHHHHHHHHHHTT---

Foldseek 3Di:
DLLLVLLVVCQPLCVPVSVLVLVVVQVLCVVVVNHDPVVSVVSPVSSVVSNCVSCVVVCVVVVNPDDPVVVVVVVVVVCVVQFFAPAFLQQVCCQQPQWGFDPDDPRDIDGDPPHDPLRVVLLVLLVVLLVVCVVVVPDDPLNVLSVVLVVLSNVCRGGYHDPVSCVVNVVSSVSSVVVVVVVVCVVVPDDD

Organism: NCBI:txid1802050

Mean predicted aligned error: 8.69 Å

Sequence (192 aa):
MSGIVLGLFAGTKSLTTPVFFILLLSFYQWYKKEFNLKTLMKQIIIGGIVFSFLYLQSFIQRGGLFNIFFFALKTIKYRIVHNVTSFPGASLVLFLTSYFQTWWGKREFLSVATWTIFWPIGLGLCLFQLKKNIKKKLINAKSLFGAVPILYFFYLGIQAPFPRYFLLVLPFLYLNFVYVVVNHVKKNGTRI

pLDDT: mean 79.38, std 8.83, range [44.5, 89.56]